Protein AF-A7Z3T5-F1 (afdb_monomer_lite)

Organism: Bacillus velezensis (strain DSM 23117 / BGSC 10A6 / LMG 26770 / FZB42) (NCBI:txid326423)

pLDDT: mean 71.99, std 19.07, range [34.47, 97.44]

Secondary structure (DSSP, 8-state):
-PPP------------HHHHHHHHHHHHHHHHHHHHHHHHHHHHHHHHHHHSSS---HHHHHHHHHHHHHHHHHHHHHHHHHHHHHHHHHHHHHHTT---TT-TT-PPPPPPPPPP-PPPPPPPPPPPPPPPPPPPPPPPPPPPPPPPPPPPPPPPPPPPPPPTTSS--SS----------TT-----------

Radius of gyration: 47.06 Å; chains: 1; bounding box: 112×98×105 Å

Foldseek 3Di:
DDDDDDDPPPDPDDADPLNVLVVLVVVLVVVVVVLVVVVVVLVVVVVVVVPPPDDDDPVNVVVSVVVVVVSVVVSVVVVVVSVVSVVVSVVSCVVDPPDPVPDPPDDPDPDDPDDDDDPDDPDDDDDDPDDDDDDDDDDDDDDDDDDDDDDDDDDDDDDDDDDPPPDDDPDDDDDPDDPDDPPPDDDDDDDDDD

InterPro domains:
  IPR058705 Alpha-helical endospore appendage domain-containing protein [PF26595] (16-90)

Sequence (194 aa):
MSLPNIPNITPDITLSRCETLNLLLSSVAMEEIGLSHILQAEAERIQMFLGASGDPSLEELSSINRSTERLLRTVMKSQLLLQTKLEDIIFLQDSEACMDQDDPSNPSNPGDPDDPWNPDDPSNPSDPGDPDDPWNPDDPSNPSDPGDPDDPWNPDDPSDPEDPCDGLFYGRIGCCECGDCEDCGWKKKGGERS

Structure (mmCIF, N/CA/C/O backbone):
data_AF-A7Z3T5-F1
#
_entry.id   AF-A7Z3T5-F1
#
loop_
_atom_site.group_PDB
_atom_site.id
_atom_site.type_symbol
_atom_site.label_atom_id
_atom_site.label_alt_id
_atom_site.label_comp_id
_atom_site.label_asym_id
_atom_site.label_entity_id
_atom_site.label_seq_id
_atom_site.pdbx_PDB_ins_code
_atom_site.Cartn_x
_atom_site.Cartn_y
_atom_site.Cartn_z
_atom_site.occupancy
_atom_site.B_iso_or_equiv
_atom_site.auth_seq_id
_atom_site.auth_comp_id
_atom_site.auth_asym_id
_atom_site.auth_atom_id
_atom_site.pdbx_PDB_model_num
ATOM 1 N N . MET A 1 1 ? 5.537 52.234 -12.900 1.00 62.84 1 MET A N 1
ATOM 2 C CA . MET A 1 1 ? 6.255 51.098 -12.289 1.00 62.84 1 MET A CA 1
ATOM 3 C C . MET A 1 1 ? 6.433 50.045 -13.372 1.00 62.84 1 MET A C 1
ATOM 5 O O . MET A 1 1 ? 5.424 49.595 -13.899 1.00 62.84 1 MET A O 1
ATOM 9 N N . SER A 1 2 ? 7.662 49.740 -13.791 1.00 77.00 2 SER A N 1
ATOM 10 C CA . SER A 1 2 ? 7.930 48.643 -14.734 1.00 77.00 2 SER A CA 1
ATOM 11 C C . SER A 1 2 ? 7.730 47.300 -14.031 1.00 77.00 2 SER A C 1
ATOM 13 O O . SER A 1 2 ? 8.109 47.167 -12.867 1.00 77.00 2 SER A O 1
ATOM 15 N N . LEU A 1 3 ? 7.113 46.331 -14.715 1.00 74.44 3 LEU A N 1
ATOM 16 C CA . LEU A 1 3 ? 6.928 44.985 -14.173 1.00 74.44 3 LEU A CA 1
ATOM 17 C C . LEU A 1 3 ? 8.289 44.337 -13.841 1.00 74.44 3 LEU A C 1
ATOM 19 O O . LEU A 1 3 ? 9.256 44.567 -14.573 1.00 74.44 3 LEU A O 1
ATOM 23 N N . PRO A 1 4 ? 8.372 43.517 -12.776 1.00 74.50 4 PRO A N 1
ATOM 24 C CA . PRO A 1 4 ? 9.555 42.711 -12.490 1.00 74.50 4 PRO A CA 1
ATOM 25 C C . PRO A 1 4 ? 9.849 41.766 -13.660 1.00 74.50 4 PRO A C 1
ATOM 27 O O . PRO A 1 4 ? 8.978 41.003 -14.075 1.00 74.50 4 PRO A O 1
ATOM 30 N N . ASN A 1 5 ? 11.072 41.819 -14.189 1.00 73.81 5 ASN A N 1
ATOM 31 C CA . ASN A 1 5 ? 11.520 40.913 -15.240 1.00 73.81 5 ASN A CA 1
ATOM 32 C C . ASN A 1 5 ? 12.075 39.650 -14.571 1.00 73.81 5 ASN A C 1
ATOM 34 O O . ASN A 1 5 ? 13.177 39.672 -14.021 1.00 73.81 5 ASN A O 1
ATOM 38 N N . ILE A 1 6 ? 11.276 38.586 -14.540 1.00 79.31 6 ILE A N 1
ATOM 39 C CA . ILE A 1 6 ? 11.684 37.303 -13.963 1.00 79.31 6 ILE A CA 1
ATOM 40 C C . ILE A 1 6 ? 12.538 36.594 -15.018 1.00 79.31 6 ILE A C 1
ATOM 42 O O . ILE A 1 6 ? 12.038 36.342 -16.117 1.00 79.31 6 ILE A O 1
ATOM 46 N N . PRO A 1 7 ? 13.821 36.305 -14.740 1.00 71.50 7 PRO A N 1
ATOM 47 C CA . PRO A 1 7 ? 14.654 35.576 -15.683 1.00 71.50 7 PRO A CA 1
ATOM 48 C C . PRO A 1 7 ? 14.043 34.198 -15.941 1.00 71.50 7 PRO A C 1
ATOM 50 O O . PRO A 1 7 ? 13.620 33.511 -15.012 1.00 71.50 7 PRO A O 1
ATOM 53 N N . ASN A 1 8 ? 13.989 33.803 -17.212 1.00 72.94 8 ASN A N 1
ATOM 54 C CA . ASN A 1 8 ? 13.528 32.478 -17.596 1.00 72.94 8 ASN A CA 1
ATOM 55 C C . ASN A 1 8 ? 14.604 31.447 -17.228 1.00 72.94 8 ASN A C 1
ATOM 57 O O . ASN A 1 8 ? 15.562 31.240 -17.968 1.00 72.94 8 ASN A O 1
ATOM 61 N N . ILE A 1 9 ? 14.455 30.844 -16.055 1.00 70.69 9 ILE A N 1
ATOM 62 C CA . ILE A 1 9 ? 15.219 29.684 -15.598 1.00 70.69 9 ILE A CA 1
ATOM 63 C C . ILE A 1 9 ? 14.432 28.440 -15.997 1.00 70.69 9 ILE A C 1
ATOM 65 O O . ILE A 1 9 ? 13.650 27.908 -15.216 1.00 70.69 9 ILE A O 1
ATOM 69 N N . THR A 1 10 ? 14.596 28.006 -17.246 1.00 72.62 10 THR A N 1
ATOM 70 C CA . THR A 1 10 ? 14.196 26.657 -17.656 1.00 72.62 10 THR A CA 1
ATOM 71 C C . THR A 1 10 ? 15.405 25.753 -17.410 1.00 72.62 10 THR A C 1
ATOM 73 O O . THR A 1 10 ? 16.385 25.880 -18.145 1.00 72.62 10 THR A O 1
ATOM 76 N N . PRO A 1 11 ? 15.424 24.927 -16.347 1.00 68.75 11 PRO A N 1
ATOM 77 C CA . PRO A 1 11 ? 16.532 24.008 -16.132 1.00 68.75 11 PRO A CA 1
ATOM 78 C C . PRO A 1 11 ? 16.542 22.977 -17.265 1.00 68.75 11 PRO A C 1
ATOM 80 O O . PRO A 1 11 ? 15.512 22.372 -17.560 1.00 68.75 11 PRO A O 1
ATOM 83 N N . ASP A 1 12 ? 17.694 22.801 -17.905 1.00 64.69 12 ASP A N 1
ATOM 84 C CA . ASP A 1 12 ? 17.904 21.748 -18.896 1.00 64.69 12 ASP A CA 1
ATOM 85 C C . ASP A 1 12 ? 18.263 20.469 -18.129 1.00 64.69 12 ASP A C 1
ATOM 87 O O . ASP A 1 12 ? 19.388 20.302 -17.655 1.00 64.69 12 ASP A O 1
ATOM 91 N N . ILE A 1 13 ? 17.259 19.630 -17.866 1.00 72.06 13 ILE A N 1
ATOM 92 C CA . ILE A 1 13 ? 17.410 18.415 -17.058 1.00 72.06 13 ILE A CA 1
ATOM 93 C C . ILE A 1 13 ? 17.656 17.254 -18.021 1.00 72.06 13 ILE A C 1
ATOM 95 O O . ILE A 1 13 ? 16.730 16.557 -18.432 1.00 72.06 13 ILE A O 1
ATOM 99 N N . THR A 1 14 ? 18.908 17.061 -18.425 1.00 77.69 14 THR A N 1
ATOM 100 C CA . THR A 1 14 ? 19.304 15.877 -19.192 1.00 77.69 14 THR A CA 1
ATOM 101 C C . THR A 1 14 ? 19.624 14.754 -18.213 1.00 77.69 14 THR A C 1
ATOM 103 O O . THR A 1 14 ? 20.663 14.794 -17.560 1.00 77.69 14 THR A O 1
ATOM 106 N N . LEU A 1 15 ? 18.722 13.784 -18.081 1.00 80.56 15 LEU A N 1
ATOM 107 C CA . LEU A 1 15 ? 18.874 12.651 -17.170 1.00 80.56 15 LEU A CA 1
ATOM 108 C C . LEU A 1 15 ? 19.300 11.405 -17.957 1.00 80.56 15 LEU A C 1
ATOM 110 O O . LEU A 1 15 ? 18.661 11.052 -18.951 1.00 80.56 15 LEU A O 1
ATOM 114 N N . SER A 1 16 ? 20.369 10.735 -17.529 1.00 84.50 16 SER A N 1
ATOM 115 C CA . SER A 1 16 ? 20.765 9.445 -18.098 1.00 84.50 16 SER A CA 1
ATOM 116 C C . SER A 1 16 ? 19.839 8.316 -17.625 1.00 84.50 16 SER A C 1
ATOM 118 O O . SER A 1 16 ? 19.132 8.429 -16.616 1.00 84.50 16 SER A O 1
ATOM 120 N N . ARG A 1 17 ? 19.845 7.185 -18.345 1.00 83.31 17 ARG A N 1
ATOM 121 C CA . ARG A 1 17 ? 19.075 5.987 -17.967 1.00 83.31 17 ARG A CA 1
ATOM 122 C C . ARG A 1 17 ? 19.443 5.515 -16.553 1.00 83.31 17 ARG A C 1
ATOM 124 O O . ARG A 1 17 ? 18.546 5.283 -15.749 1.00 83.31 17 ARG A O 1
ATOM 131 N N . CYS A 1 18 ? 20.735 5.462 -16.227 1.00 82.19 18 CYS A N 1
ATOM 132 C CA . CYS A 1 18 ? 21.233 5.041 -14.913 1.00 82.19 18 CYS A CA 1
ATOM 133 C C . CYS A 1 18 ? 20.794 5.992 -13.788 1.00 82.19 18 CYS A C 1
ATOM 135 O O . CYS A 1 18 ? 20.315 5.546 -12.748 1.00 82.19 18 CYS A O 1
ATOM 137 N N . GLU A 1 19 ? 20.891 7.309 -14.002 1.00 85.38 19 GLU A N 1
ATOM 138 C CA . GLU A 1 19 ? 20.418 8.303 -13.025 1.00 85.38 19 GLU A CA 1
ATOM 139 C C . GLU A 1 19 ? 18.908 8.186 -12.793 1.00 85.38 19 GLU A C 1
ATOM 141 O O . GLU A 1 19 ? 18.441 8.299 -11.661 1.00 85.38 19 GLU A O 1
ATOM 146 N N . THR A 1 20 ? 18.144 7.889 -13.847 1.00 87.75 20 THR A N 1
ATOM 147 C CA . THR A 1 20 ? 16.700 7.644 -13.745 1.00 87.75 20 THR A CA 1
ATOM 148 C C . THR A 1 20 ? 16.399 6.410 -12.899 1.00 87.75 20 THR A C 1
ATOM 150 O O . THR A 1 20 ? 15.549 6.480 -12.015 1.00 87.75 20 THR A O 1
ATOM 153 N N . LEU A 1 21 ? 17.111 5.300 -13.116 1.00 88.75 21 LEU A N 1
ATOM 154 C CA . LEU A 1 21 ? 16.938 4.072 -12.330 1.00 88.75 21 LEU A CA 1
ATOM 155 C C . LEU A 1 21 ? 17.270 4.300 -10.848 1.00 88.75 21 LEU A C 1
ATOM 157 O O . LEU A 1 21 ? 16.491 3.905 -9.982 1.00 88.75 21 LEU A O 1
ATOM 161 N N . ASN A 1 22 ? 18.349 5.028 -10.548 1.00 87.44 22 ASN A N 1
ATOM 162 C CA . ASN A 1 22 ? 18.707 5.395 -9.174 1.00 87.44 22 ASN A CA 1
ATOM 163 C C . ASN A 1 22 ? 17.636 6.269 -8.500 1.00 87.44 22 ASN A C 1
ATOM 165 O O . ASN A 1 22 ? 17.311 6.067 -7.325 1.00 87.44 22 ASN A O 1
ATOM 169 N N . LEU A 1 23 ? 17.053 7.224 -9.231 1.00 90.12 23 LEU A N 1
ATOM 170 C CA . LEU A 1 23 ? 15.948 8.042 -8.725 1.00 90.12 23 LEU A CA 1
ATOM 171 C C . LEU A 1 23 ? 14.676 7.216 -8.494 1.00 90.12 23 LEU A C 1
ATOM 173 O O . LEU A 1 23 ? 13.985 7.442 -7.500 1.00 90.12 23 LEU A O 1
ATOM 177 N N . LEU A 1 24 ? 14.381 6.242 -9.359 1.00 91.44 24 LEU A N 1
ATOM 178 C CA . LEU A 1 24 ? 13.248 5.330 -9.191 1.00 91.44 24 LEU A CA 1
ATOM 179 C C . LEU A 1 24 ? 13.432 4.411 -7.974 1.00 91.44 24 LEU A C 1
ATOM 181 O O . LEU A 1 24 ? 12.514 4.297 -7.164 1.00 91.44 24 LEU A O 1
ATOM 185 N N . LEU A 1 25 ? 14.624 3.838 -7.776 1.00 91.00 25 LEU A N 1
ATOM 186 C CA . LEU A 1 25 ? 14.955 3.072 -6.565 1.00 91.00 25 LEU A CA 1
ATOM 187 C C . LEU A 1 25 ? 14.791 3.926 -5.303 1.00 91.00 25 LEU A C 1
ATOM 189 O O . LEU A 1 25 ? 14.169 3.507 -4.328 1.00 91.00 25 LEU A O 1
ATOM 193 N N . SER A 1 26 ? 15.307 5.156 -5.340 1.00 93.31 26 SER A N 1
ATOM 194 C CA . SER A 1 26 ? 15.186 6.106 -4.230 1.00 93.31 26 SER A CA 1
ATOM 195 C C . SER A 1 26 ? 13.724 6.463 -3.945 1.00 93.31 26 SER A C 1
ATOM 197 O O . SER A 1 26 ? 13.328 6.596 -2.790 1.00 93.31 26 SER A O 1
ATOM 199 N N . SER A 1 27 ? 12.900 6.585 -4.988 1.00 95.31 27 SER A N 1
ATOM 200 C CA . SER A 1 27 ? 11.454 6.788 -4.875 1.00 95.31 27 SER A CA 1
ATOM 201 C C . SER A 1 27 ? 10.765 5.620 -4.172 1.00 95.31 27 SER A C 1
ATOM 203 O O . SER A 1 27 ? 9.942 5.868 -3.294 1.00 95.31 27 SER A O 1
ATOM 205 N N . VAL A 1 28 ? 11.087 4.376 -4.536 1.00 94.44 28 VAL A N 1
ATOM 206 C CA . VAL A 1 28 ? 10.546 3.177 -3.875 1.00 94.44 28 VAL A CA 1
ATOM 207 C C . VAL A 1 28 ? 10.959 3.162 -2.403 1.00 94.44 28 VAL A C 1
ATOM 209 O O . VAL A 1 28 ? 10.108 3.013 -1.531 1.00 94.44 28 VAL A O 1
ATOM 212 N N . ALA A 1 29 ? 12.234 3.431 -2.108 1.00 93.69 29 ALA A N 1
ATOM 213 C CA . ALA A 1 29 ? 12.732 3.496 -0.736 1.00 93.69 29 ALA A CA 1
ATOM 214 C C . ALA A 1 29 ? 12.021 4.572 0.107 1.00 93.69 29 ALA A C 1
ATOM 216 O O . ALA A 1 29 ? 11.702 4.339 1.271 1.00 93.69 29 ALA A O 1
ATOM 217 N N . MET A 1 30 ? 11.733 5.746 -0.464 1.00 95.75 30 MET A N 1
ATOM 218 C CA . MET A 1 30 ? 10.969 6.790 0.229 1.00 95.75 30 MET A CA 1
ATOM 219 C C . MET A 1 30 ? 9.512 6.381 0.491 1.00 95.75 30 MET A C 1
ATOM 221 O O . MET A 1 30 ? 8.975 6.713 1.550 1.00 95.75 30 MET A O 1
ATOM 225 N N . GLU A 1 31 ? 8.876 5.655 -0.434 1.00 95.12 31 GLU A N 1
ATOM 226 C CA . GLU A 1 31 ? 7.515 5.129 -0.249 1.00 95.12 31 GLU A CA 1
ATOM 227 C C . GLU A 1 31 ? 7.483 4.088 0.890 1.00 95.12 31 GLU A C 1
ATOM 2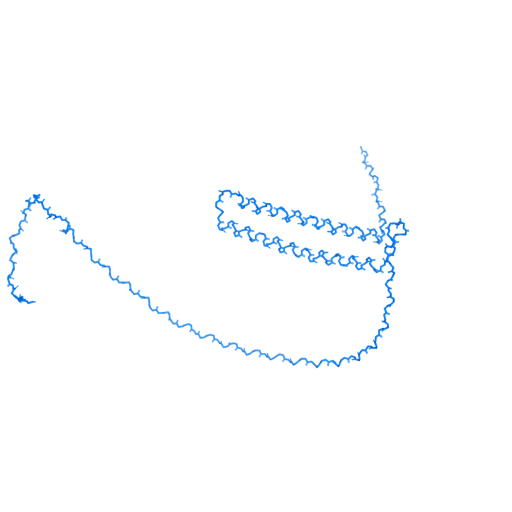29 O O . GLU A 1 31 ? 6.643 4.184 1.787 1.00 95.12 31 GLU A O 1
ATOM 234 N N . GLU A 1 32 ? 8.465 3.183 0.932 1.00 94.19 32 GLU A N 1
ATOM 235 C CA . GLU A 1 32 ? 8.662 2.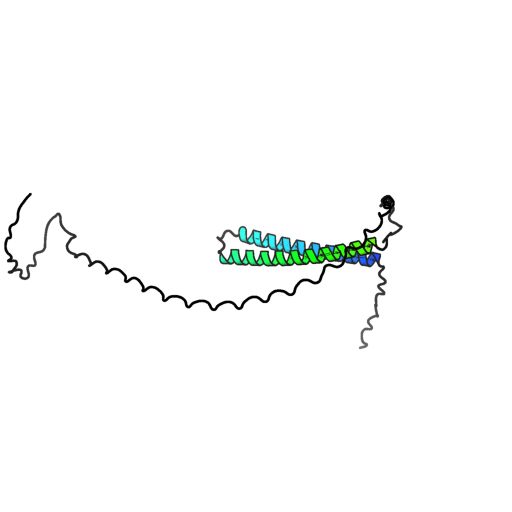189 2.002 1.00 94.19 32 GLU A CA 1
ATOM 236 C C . GLU A 1 32 ? 8.891 2.836 3.379 1.00 94.19 32 GLU A C 1
ATOM 238 O O . GLU A 1 32 ? 8.256 2.469 4.373 1.00 94.19 32 GLU A O 1
ATOM 243 N N . ILE A 1 33 ? 9.742 3.868 3.450 1.00 95.88 33 ILE A N 1
ATOM 244 C CA . ILE A 1 33 ? 9.945 4.643 4.685 1.00 95.88 33 ILE A CA 1
ATOM 245 C C . ILE A 1 33 ? 8.619 5.267 5.142 1.00 95.88 33 ILE A C 1
ATOM 247 O O . ILE A 1 33 ? 8.274 5.194 6.325 1.00 95.88 33 ILE A O 1
ATOM 251 N N . GLY A 1 34 ? 7.841 5.835 4.219 1.00 95.88 34 GLY A N 1
ATOM 252 C CA . GLY A 1 34 ? 6.525 6.396 4.523 1.00 95.88 34 GLY A CA 1
ATOM 253 C C . GLY A 1 34 ? 5.560 5.367 5.120 1.00 95.88 34 GLY A C 1
ATOM 254 O O . GLY A 1 34 ? 4.924 5.637 6.142 1.00 95.88 34 GLY A O 1
ATOM 255 N N . LEU A 1 35 ? 5.489 4.169 4.533 1.00 96.19 35 LEU A N 1
ATOM 256 C CA . LEU A 1 35 ? 4.660 3.072 5.041 1.00 96.19 35 LEU A CA 1
ATOM 257 C C . LEU A 1 35 ? 5.099 2.621 6.440 1.00 96.19 35 LEU A C 1
ATOM 259 O O . LEU A 1 35 ? 4.246 2.378 7.298 1.00 96.19 35 LEU A O 1
ATOM 263 N N . SER A 1 36 ? 6.406 2.581 6.708 1.00 95.81 36 SER A N 1
ATOM 264 C CA . SER A 1 36 ? 6.934 2.219 8.028 1.00 95.81 36 SER A CA 1
ATOM 265 C C . SER A 1 36 ? 6.470 3.180 9.130 1.00 95.81 36 SER A C 1
ATOM 267 O O . SER A 1 36 ? 6.034 2.744 10.197 1.00 95.81 36 SER A O 1
ATOM 269 N N . HIS A 1 37 ? 6.461 4.487 8.850 1.00 97.44 37 HIS A N 1
ATOM 270 C CA . HIS A 1 37 ? 5.980 5.493 9.794 1.00 97.44 37 HIS A CA 1
ATOM 271 C C . HIS A 1 37 ? 4.475 5.377 10.046 1.00 97.44 37 HIS A C 1
ATOM 273 O O . HIS A 1 37 ? 4.033 5.545 11.181 1.00 97.44 37 HIS A O 1
ATOM 279 N N . ILE A 1 38 ? 3.686 5.045 9.019 1.00 95.69 38 ILE A N 1
ATOM 280 C CA . ILE A 1 38 ? 2.246 4.792 9.169 1.00 95.69 38 ILE A CA 1
ATOM 281 C C . ILE A 1 38 ? 2.004 3.578 10.075 1.00 95.69 38 ILE A C 1
ATOM 283 O O . ILE A 1 38 ? 1.174 3.644 10.982 1.00 95.69 38 ILE A O 1
ATOM 287 N N . LEU A 1 39 ? 2.743 2.486 9.863 1.00 95.56 39 LEU A N 1
ATOM 288 C CA . LEU A 1 39 ? 2.652 1.288 10.700 1.00 95.56 39 LEU A CA 1
ATOM 289 C C . LEU A 1 39 ? 3.052 1.574 12.150 1.00 95.56 39 LEU A C 1
ATOM 291 O O . LEU A 1 39 ? 2.379 1.112 13.071 1.00 95.56 39 LEU A O 1
ATOM 295 N N . GLN A 1 40 ? 4.107 2.361 12.362 1.00 96.12 40 GLN A N 1
ATOM 296 C CA . GLN A 1 40 ? 4.526 2.754 13.703 1.00 96.12 40 GLN A CA 1
ATOM 297 C C . GLN A 1 40 ? 3.474 3.626 14.400 1.00 96.12 40 GLN A C 1
ATOM 299 O O . GLN A 1 40 ? 3.137 3.360 15.553 1.00 96.12 40 GLN A O 1
ATOM 304 N N . ALA A 1 41 ? 2.910 4.616 13.708 1.00 95.38 41 ALA A N 1
ATOM 305 C CA . ALA A 1 41 ? 1.853 5.459 14.262 1.00 95.38 41 ALA A CA 1
ATOM 306 C C . ALA A 1 41 ? 0.610 4.639 14.659 1.00 95.38 41 ALA A C 1
ATOM 308 O O . ALA A 1 41 ? 0.014 4.875 15.711 1.00 95.38 41 ALA A O 1
ATOM 309 N N . GLU A 1 42 ? 0.233 3.637 13.858 1.00 94.50 42 GLU A N 1
ATOM 310 C CA . GLU A 1 42 ? -0.865 2.728 14.204 1.00 94.50 42 GLU A CA 1
ATOM 311 C C . GLU A 1 42 ? -0.508 1.830 15.403 1.00 94.50 42 GLU A C 1
ATOM 313 O O . GLU A 1 42 ? -1.348 1.600 16.274 1.00 94.50 42 GLU A O 1
ATOM 318 N N . ALA A 1 43 ? 0.742 1.368 15.511 1.00 94.56 43 ALA A N 1
ATOM 319 C CA . ALA A 1 43 ? 1.202 0.605 16.671 1.00 94.56 43 ALA A CA 1
ATOM 320 C C . ALA A 1 43 ? 1.136 1.435 17.965 1.00 94.56 43 ALA A C 1
ATOM 322 O O . ALA A 1 43 ? 0.631 0.955 18.981 1.00 94.56 43 ALA A O 1
ATOM 323 N N . GLU A 1 44 ? 1.584 2.691 17.925 1.00 94.44 44 GLU A N 1
ATOM 324 C CA . GLU A 1 44 ? 1.489 3.628 19.050 1.00 94.44 44 GLU A CA 1
ATOM 325 C C . GLU A 1 44 ? 0.028 3.897 19.435 1.00 94.44 44 GLU A C 1
ATOM 327 O O . GLU A 1 44 ? -0.309 3.921 20.620 1.00 94.44 44 GLU A O 1
ATOM 332 N N . ARG A 1 45 ? -0.871 4.012 18.449 1.00 92.12 45 ARG A N 1
ATOM 333 C CA . ARG A 1 45 ? -2.313 4.148 18.687 1.00 92.12 45 ARG A CA 1
ATOM 334 C C . ARG A 1 45 ? -2.891 2.944 19.435 1.00 92.12 45 ARG A C 1
ATOM 336 O O . ARG A 1 45 ? -3.657 3.130 20.381 1.00 92.12 45 ARG A O 1
ATOM 343 N N . ILE A 1 46 ? -2.537 1.723 19.032 1.00 91.38 46 ILE A N 1
ATOM 344 C CA . ILE A 1 46 ? -2.992 0.494 19.702 1.00 91.38 46 ILE A CA 1
ATOM 345 C C . ILE A 1 46 ? -2.449 0.442 21.133 1.00 91.38 46 ILE A C 1
ATOM 347 O O . ILE A 1 46 ? -3.195 0.153 22.066 1.00 91.38 46 ILE A O 1
ATOM 351 N N . GLN A 1 47 ? -1.169 0.762 21.326 1.00 91.44 47 GLN A N 1
ATOM 352 C CA . GLN A 1 47 ? -0.553 0.791 22.653 1.00 91.44 47 GLN A CA 1
ATOM 353 C C . GLN A 1 47 ? -1.209 1.825 23.567 1.00 91.44 47 GLN A C 1
ATOM 355 O O . GLN A 1 47 ? -1.473 1.525 24.728 1.00 91.44 47 GLN A O 1
ATOM 360 N N . MET A 1 48 ? -1.519 3.016 23.051 1.00 88.62 48 MET A N 1
ATOM 361 C CA . MET A 1 48 ? -2.233 4.047 23.802 1.00 88.62 48 MET A CA 1
ATOM 362 C C . MET A 1 48 ? -3.628 3.573 24.218 1.00 88.62 48 MET A C 1
ATOM 364 O O . MET A 1 48 ? -4.044 3.822 25.347 1.00 88.62 48 MET A O 1
ATOM 368 N N . PHE A 1 49 ? -4.330 2.857 23.338 1.00 87.44 49 PHE A N 1
ATOM 369 C CA . PHE A 1 49 ? -5.642 2.296 23.649 1.00 87.44 49 PHE A CA 1
ATOM 370 C C . PHE A 1 49 ? -5.579 1.199 24.721 1.00 87.44 49 PHE A C 1
ATOM 372 O O . PHE A 1 49 ? -6.403 1.186 25.627 1.00 87.44 49 PHE A O 1
ATOM 379 N N . LEU A 1 50 ? -4.582 0.311 24.659 1.00 85.56 50 LEU A N 1
ATOM 380 C CA . LEU A 1 50 ? -4.380 -0.748 25.657 1.00 85.56 50 LEU A CA 1
ATOM 381 C C . LEU A 1 50 ? -3.818 -0.224 26.989 1.00 85.56 50 LEU A C 1
ATOM 383 O O . LEU A 1 50 ? -4.034 -0.833 28.032 1.00 85.56 50 LEU A O 1
ATOM 387 N N . GLY A 1 51 ? -3.058 0.872 26.950 1.00 81.88 51 GLY A N 1
ATOM 388 C CA . GLY A 1 51 ? -2.432 1.497 28.115 1.00 81.88 51 GLY A CA 1
ATOM 389 C C . GLY A 1 51 ? -3.332 2.488 28.853 1.00 81.88 51 GLY A C 1
ATOM 390 O O . GLY A 1 51 ? -2.996 2.897 29.966 1.00 81.88 51 GLY A O 1
ATOM 391 N N . ALA A 1 52 ? -4.464 2.884 28.264 1.00 78.94 52 ALA A N 1
ATOM 392 C CA . ALA A 1 52 ? -5.475 3.670 28.952 1.00 78.94 52 ALA A CA 1
ATOM 393 C C . ALA A 1 52 ? -6.072 2.828 30.091 1.00 78.94 52 ALA A C 1
ATOM 395 O O . ALA A 1 52 ? -6.614 1.752 29.876 1.00 78.94 52 ALA A O 1
ATOM 396 N N . SER A 1 53 ? -5.970 3.317 31.324 1.00 60.53 53 SER A N 1
ATOM 397 C CA . SER A 1 53 ? -6.385 2.627 32.553 1.00 60.53 53 SER A CA 1
ATOM 398 C C . SER A 1 53 ? -7.910 2.552 32.766 1.00 60.53 53 SER A C 1
ATOM 400 O O . SER A 1 53 ? -8.366 2.405 33.900 1.00 60.53 53 SER A O 1
ATOM 402 N N . GLY A 1 54 ? -8.700 2.669 31.698 1.00 73.06 54 GLY A N 1
ATOM 403 C CA . GLY A 1 54 ? -10.148 2.473 31.705 1.00 73.06 54 GLY A CA 1
ATOM 404 C C . GLY A 1 54 ? -10.507 1.231 30.899 1.00 73.06 54 GLY A C 1
ATOM 405 O O . GLY A 1 54 ? -9.892 0.995 29.866 1.00 73.06 54 GLY A O 1
ATOM 406 N N . ASP A 1 55 ? -11.484 0.450 31.363 1.00 77.25 55 ASP A N 1
ATOM 407 C CA . ASP A 1 55 ? -11.985 -0.707 30.616 1.00 77.25 55 ASP A CA 1
ATOM 408 C C . ASP A 1 55 ? -12.552 -0.236 29.264 1.00 77.25 55 ASP A C 1
ATOM 410 O O . ASP A 1 55 ? -13.571 0.467 29.249 1.00 77.25 55 ASP A O 1
ATOM 414 N N . PRO A 1 56 ? -11.912 -0.573 28.128 1.00 80.88 56 PRO A N 1
ATOM 415 C CA . PRO A 1 56 ? -12.397 -0.149 26.826 1.00 80.88 56 PRO A CA 1
ATOM 416 C C . PRO A 1 56 ? -13.727 -0.832 26.517 1.00 80.88 56 PRO A C 1
ATOM 418 O O . PRO A 1 56 ? -13.898 -2.036 26.736 1.00 80.88 56 PRO A O 1
ATOM 421 N N . SER A 1 57 ? -14.676 -0.082 25.961 1.00 87.94 57 SER A N 1
ATOM 422 C CA . SER A 1 57 ? -15.937 -0.673 25.526 1.00 87.94 57 SER A CA 1
ATOM 423 C C . SER A 1 57 ? -15.709 -1.631 24.348 1.00 87.94 57 SER A C 1
ATOM 425 O O . SER A 1 57 ? -14.808 -1.455 23.520 1.00 87.94 57 SER A O 1
ATOM 427 N N . LEU A 1 58 ? -16.558 -2.657 24.235 1.00 88.62 58 LEU A N 1
ATOM 428 C CA . LEU A 1 58 ? -16.504 -3.621 23.128 1.00 88.62 58 LEU A CA 1
ATOM 429 C C . LEU A 1 58 ? -16.618 -2.936 21.751 1.00 88.62 58 LEU A C 1
ATOM 431 O O . LEU A 1 58 ? -16.031 -3.393 20.769 1.00 88.62 58 LEU A O 1
ATOM 435 N N . GLU A 1 59 ? -17.365 -1.834 21.679 1.00 90.75 59 GLU A N 1
ATOM 436 C CA . GLU A 1 59 ? -17.551 -1.057 20.455 1.00 90.75 59 GLU A CA 1
ATOM 437 C C . GLU A 1 59 ? -16.266 -0.328 20.041 1.00 90.75 59 GLU A C 1
ATOM 439 O O . GLU A 1 59 ? -15.874 -0.389 18.873 1.00 90.75 59 GLU A O 1
ATOM 444 N N . GLU A 1 60 ? -15.543 0.262 20.996 1.00 88.44 60 GLU A N 1
ATOM 445 C CA . GLU A 1 60 ? -14.244 0.893 20.744 1.00 88.44 60 GLU A CA 1
ATOM 446 C C . GLU A 1 60 ? -13.202 -0.136 20.285 1.00 88.44 60 GLU A C 1
ATOM 448 O O . GLU A 1 60 ? -12.538 0.081 19.267 1.00 88.44 60 GLU A O 1
ATOM 453 N N . LEU A 1 61 ? -13.133 -1.295 20.950 1.00 89.56 61 LEU A N 1
ATOM 454 C CA . LEU A 1 61 ? -12.282 -2.428 20.558 1.00 89.56 61 LEU A CA 1
ATOM 455 C C . LEU A 1 61 ? -12.572 -2.893 19.125 1.00 89.56 61 LEU A C 1
ATOM 457 O O . LEU A 1 61 ? -11.655 -3.069 18.318 1.00 89.56 61 LEU A O 1
ATOM 461 N N . SER A 1 62 ? -13.852 -3.063 18.782 1.00 92.19 62 SER A N 1
ATOM 462 C CA . SER A 1 62 ? -14.258 -3.466 17.432 1.00 92.19 62 SER A CA 1
ATOM 463 C C . SER A 1 62 ? -13.917 -2.396 16.394 1.00 92.19 62 SER A C 1
ATOM 465 O O . SER A 1 62 ? -13.462 -2.717 15.293 1.00 92.19 62 SER A O 1
ATOM 467 N N . SER A 1 63 ? -14.092 -1.117 16.739 1.00 92.12 63 SER A N 1
ATOM 468 C CA . SER A 1 63 ? -13.794 0.004 15.848 1.00 92.12 63 SER A CA 1
ATOM 469 C C . SER A 1 63 ? -12.303 0.090 15.506 1.00 92.12 63 SER A C 1
ATOM 471 O O . SER A 1 63 ? -11.956 0.253 14.332 1.00 92.12 63 SER A O 1
ATOM 473 N N . ILE A 1 64 ? -11.428 -0.102 16.501 1.00 91.81 64 ILE A N 1
ATOM 474 C CA . ILE A 1 64 ? -9.974 -0.110 16.323 1.00 91.81 64 ILE A CA 1
ATOM 475 C C . ILE A 1 64 ? -9.560 -1.322 15.510 1.00 91.81 64 ILE A C 1
ATOM 477 O O . ILE A 1 64 ? -8.882 -1.152 14.505 1.00 91.81 64 ILE A O 1
ATOM 481 N N . ASN A 1 65 ? -10.051 -2.516 15.848 1.00 93.00 65 ASN A N 1
ATOM 482 C CA . ASN A 1 65 ? -9.715 -3.721 15.096 1.00 93.00 65 ASN A CA 1
ATOM 483 C C . ASN A 1 65 ? -10.086 -3.587 13.607 1.00 93.00 65 ASN A C 1
ATOM 485 O O . ASN A 1 65 ? -9.263 -3.840 12.730 1.00 93.00 65 ASN A O 1
ATOM 489 N N . ARG A 1 66 ? -11.289 -3.077 13.300 1.00 95.25 66 ARG A N 1
ATOM 490 C CA . ARG A 1 66 ? -11.708 -2.798 11.913 1.00 95.25 66 ARG A CA 1
ATOM 491 C C . ARG A 1 66 ? -10.850 -1.720 11.246 1.00 95.25 66 ARG A C 1
ATOM 493 O O . ARG A 1 66 ? -10.652 -1.762 10.034 1.00 95.25 66 ARG A O 1
ATOM 500 N N . SER A 1 67 ? -10.399 -0.710 11.989 1.00 94.62 67 SER A N 1
ATOM 501 C CA . SER A 1 67 ? -9.499 0.333 11.478 1.00 94.62 67 SER A CA 1
ATOM 502 C C . SER A 1 67 ? -8.136 -0.253 11.112 1.00 94.62 67 SER A C 1
ATOM 504 O O . SER A 1 67 ? -7.692 -0.096 9.975 1.00 94.62 67 SER A O 1
ATOM 506 N N . THR A 1 68 ? -7.523 -0.995 12.031 1.00 95.25 68 THR A N 1
ATOM 507 C CA . THR A 1 68 ? -6.220 -1.634 11.843 1.00 95.25 68 THR A CA 1
ATOM 508 C C . THR A 1 68 ? -6.266 -2.663 10.716 1.00 95.25 68 THR A C 1
ATOM 510 O O . THR A 1 68 ? -5.388 -2.682 9.860 1.00 95.25 68 THR A O 1
ATOM 513 N N . GLU A 1 69 ? -7.334 -3.455 10.620 1.00 96.69 69 GLU A N 1
ATOM 514 C CA . GLU A 1 69 ? -7.532 -4.403 9.519 1.00 96.69 69 GLU A CA 1
ATOM 515 C C . GLU A 1 69 ? -7.591 -3.698 8.151 1.00 96.69 69 GLU A C 1
ATOM 517 O O . GLU A 1 69 ? -7.020 -4.180 7.169 1.00 96.69 69 GLU A O 1
ATOM 522 N N . ARG A 1 70 ? -8.244 -2.530 8.062 1.00 96.31 70 ARG A N 1
ATOM 523 C CA . ARG A 1 70 ? -8.255 -1.722 6.828 1.00 96.31 70 ARG A CA 1
ATOM 524 C C . ARG A 1 70 ? -6.876 -1.155 6.504 1.00 96.31 70 ARG A C 1
ATOM 526 O O . ARG A 1 70 ? -6.494 -1.164 5.332 1.00 96.31 70 ARG A O 1
ATOM 533 N N . LEU A 1 71 ? -6.138 -0.689 7.511 1.00 96.38 71 LEU A N 1
ATOM 534 C CA . LEU A 1 71 ? -4.778 -0.188 7.332 1.00 96.38 71 LEU A CA 1
ATOM 535 C C . LEU A 1 71 ? -3.866 -1.298 6.811 1.00 96.38 71 LEU A C 1
ATOM 537 O O . LEU A 1 71 ? -3.269 -1.135 5.752 1.00 96.38 71 LEU A O 1
ATOM 541 N N . LEU A 1 72 ? -3.839 -2.456 7.474 1.00 96.19 72 LEU A N 1
ATOM 542 C CA . LEU A 1 72 ? -3.012 -3.597 7.075 1.00 96.19 72 LEU A CA 1
ATOM 543 C C . LEU A 1 72 ? -3.352 -4.090 5.666 1.00 96.19 72 LEU A C 1
ATOM 545 O O . LEU A 1 72 ? -2.452 -4.353 4.874 1.00 96.19 72 LEU A O 1
ATOM 549 N N . ARG A 1 73 ? -4.640 -4.153 5.302 1.00 96.75 73 ARG A N 1
ATOM 550 C CA . ARG A 1 73 ? -5.052 -4.469 3.922 1.00 96.75 73 ARG A CA 1
ATOM 551 C C . ARG A 1 73 ? -4.538 -3.460 2.903 1.00 96.75 73 ARG A C 1
ATOM 553 O O . ARG A 1 73 ? -4.209 -3.848 1.787 1.00 96.75 73 ARG A O 1
ATOM 560 N N . THR A 1 74 ? -4.518 -2.180 3.256 1.00 96.25 74 THR A N 1
ATOM 561 C CA . THR A 1 74 ? -4.033 -1.121 2.363 1.00 96.25 74 THR A CA 1
ATOM 562 C C . THR A 1 74 ? -2.519 -1.211 2.211 1.00 96.25 74 THR A C 1
ATOM 564 O O . THR A 1 74 ? -2.034 -1.233 1.086 1.00 96.25 74 THR A O 1
ATOM 567 N N . VAL A 1 75 ? -1.793 -1.382 3.319 1.00 96.12 75 VAL A N 1
ATOM 568 C CA . VAL A 1 75 ? -0.335 -1.563 3.324 1.00 96.12 75 VAL A CA 1
ATOM 569 C C . VAL A 1 75 ? 0.069 -2.797 2.521 1.00 96.12 75 VAL A C 1
ATOM 571 O O . VAL A 1 75 ? 0.936 -2.689 1.669 1.00 96.12 75 VAL A O 1
ATOM 574 N N . MET A 1 76 ? -0.597 -3.943 2.696 1.00 95.75 76 MET A N 1
ATOM 575 C CA . MET A 1 76 ? -0.295 -5.151 1.913 1.00 95.75 76 MET A CA 1
ATOM 576 C C . MET A 1 76 ? -0.490 -4.946 0.405 1.00 95.75 76 MET A C 1
ATOM 578 O O . MET A 1 76 ? 0.301 -5.440 -0.393 1.00 95.75 76 MET A O 1
ATOM 582 N N . LYS A 1 77 ? -1.523 -4.197 -0.003 1.00 96.69 77 LYS A N 1
ATOM 583 C CA . LYS A 1 77 ? -1.739 -3.861 -1.420 1.00 96.69 77 LYS A CA 1
ATOM 584 C C . LYS A 1 77 ? -0.662 -2.920 -1.953 1.00 96.69 77 LYS A C 1
ATOM 586 O O . LYS A 1 77 ? -0.194 -3.123 -3.069 1.00 96.69 77 LYS A O 1
ATOM 591 N N . SER A 1 78 ? -0.269 -1.918 -1.167 1.00 95.19 78 SER A N 1
ATOM 592 C CA . SER A 1 78 ? 0.856 -1.047 -1.514 1.00 95.19 78 SER A CA 1
ATOM 593 C C . SER A 1 78 ? 2.160 -1.833 -1.611 1.00 95.19 78 SER A C 1
ATOM 595 O O . SER A 1 78 ? 2.887 -1.631 -2.573 1.00 95.19 78 SER A O 1
ATOM 597 N N . GLN A 1 79 ? 2.412 -2.779 -0.700 1.00 95.19 79 GLN A N 1
ATOM 598 C CA . GLN A 1 79 ? 3.611 -3.616 -0.720 1.00 95.19 79 GLN A CA 1
ATOM 599 C C . GLN A 1 79 ? 3.690 -4.470 -1.983 1.00 95.19 79 GLN A C 1
ATOM 601 O O . GLN A 1 79 ? 4.746 -4.558 -2.596 1.00 95.19 79 GLN A O 1
ATOM 606 N N . LEU A 1 80 ? 2.564 -5.054 -2.406 1.00 95.69 80 LEU A N 1
ATOM 607 C CA . LEU A 1 80 ? 2.497 -5.811 -3.654 1.00 95.69 80 LEU A CA 1
ATOM 608 C C . LEU A 1 80 ? 2.848 -4.928 -4.861 1.00 95.69 80 LEU A C 1
ATOM 610 O O . LEU A 1 80 ? 3.643 -5.324 -5.704 1.00 95.69 80 LEU A O 1
ATOM 614 N N . LEU A 1 81 ? 2.285 -3.717 -4.922 1.00 95.88 81 LEU A N 1
ATOM 615 C CA . LEU A 1 81 ? 2.568 -2.766 -5.998 1.00 95.88 81 LEU A CA 1
ATOM 616 C C . LEU A 1 81 ? 4.037 -2.313 -5.988 1.00 95.88 81 LEU A C 1
ATOM 618 O O . LEU A 1 81 ? 4.665 -2.229 -7.040 1.00 95.88 81 LEU A O 1
ATOM 622 N N . LEU A 1 82 ? 4.573 -1.997 -4.808 1.00 94.38 82 LEU A N 1
ATOM 623 C CA . LEU A 1 82 ? 5.961 -1.576 -4.622 1.00 94.38 82 LEU A CA 1
ATOM 624 C C . LEU A 1 82 ? 6.941 -2.677 -5.004 1.00 94.38 82 LEU A C 1
ATOM 626 O O . LEU A 1 82 ? 7.939 -2.393 -5.660 1.00 94.38 82 LEU A O 1
ATOM 630 N N . GLN A 1 83 ? 6.620 -3.924 -4.666 1.00 94.75 83 GLN A N 1
ATOM 631 C CA . GLN A 1 83 ? 7.409 -5.076 -5.068 1.00 94.75 83 GLN A CA 1
ATOM 632 C C . GLN A 1 83 ? 7.448 -5.215 -6.594 1.00 94.75 83 GLN A C 1
ATOM 634 O O . GLN A 1 83 ? 8.534 -5.334 -7.149 1.00 94.75 83 GLN A O 1
ATOM 639 N N . THR A 1 84 ? 6.306 -5.100 -7.284 1.00 94.50 84 THR A N 1
ATOM 640 C CA . THR A 1 84 ? 6.282 -5.118 -8.757 1.00 94.50 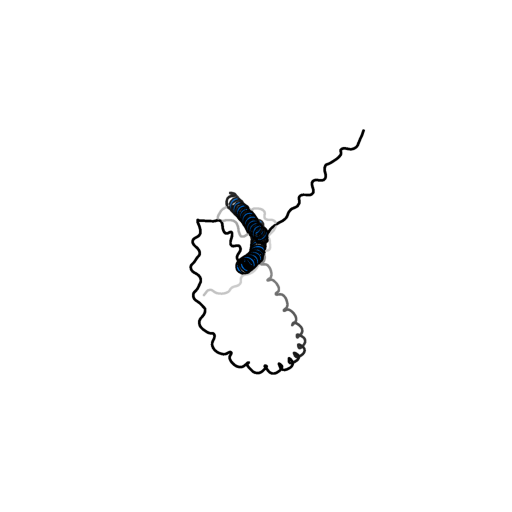84 THR A CA 1
ATOM 641 C C . THR A 1 84 ? 7.107 -3.976 -9.352 1.00 94.50 84 THR A C 1
ATOM 643 O O . THR A 1 84 ? 7.911 -4.208 -10.248 1.00 94.50 84 THR A O 1
ATOM 646 N N . LYS A 1 85 ? 6.984 -2.750 -8.819 1.00 93.88 85 LYS A N 1
ATOM 647 C CA . LYS A 1 85 ? 7.820 -1.620 -9.264 1.00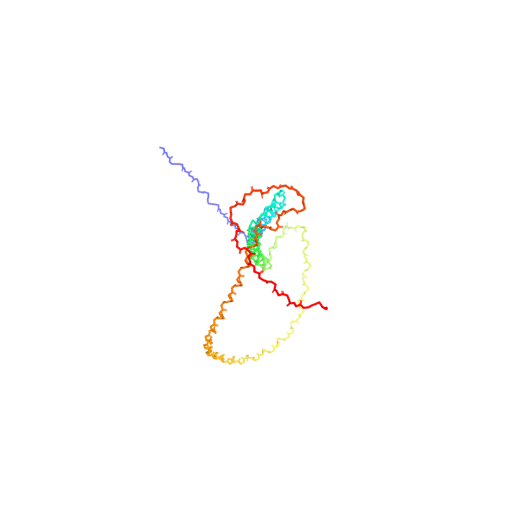 93.88 85 LYS A CA 1
ATOM 648 C C . LYS A 1 85 ? 9.311 -1.919 -9.090 1.00 93.88 85 LYS A C 1
ATOM 650 O O . LYS A 1 85 ? 10.099 -1.580 -9.963 1.00 93.88 85 LYS A O 1
ATOM 655 N N . LEU A 1 86 ? 9.706 -2.504 -7.960 1.00 93.75 86 LEU A N 1
ATOM 656 C CA . LEU A 1 86 ? 11.102 -2.832 -7.683 1.00 93.75 86 LEU A CA 1
ATOM 657 C C . LEU A 1 86 ? 11.624 -3.908 -8.643 1.00 93.75 86 LEU A C 1
ATOM 659 O O . LEU A 1 86 ? 12.709 -3.741 -9.190 1.00 93.75 86 LEU A O 1
ATOM 663 N N . GLU A 1 87 ? 10.847 -4.967 -8.873 1.00 93.00 87 GLU A N 1
ATOM 664 C CA . GLU A 1 87 ? 11.169 -6.036 -9.826 1.00 93.00 87 GLU A CA 1
ATOM 665 C C . GLU A 1 87 ? 11.352 -5.482 -11.247 1.00 93.00 87 GLU A C 1
ATOM 667 O O . GLU A 1 87 ? 12.353 -5.790 -11.894 1.00 93.00 87 GLU A O 1
ATOM 672 N N . ASP A 1 88 ? 10.463 -4.589 -11.694 1.00 91.44 88 ASP A N 1
ATOM 673 C CA . ASP A 1 88 ? 10.581 -3.917 -12.992 1.00 91.44 88 ASP A CA 1
ATOM 674 C C . ASP A 1 88 ? 11.865 -3.078 -13.086 1.00 91.44 88 ASP A C 1
ATOM 676 O O . ASP A 1 88 ? 12.561 -3.105 -14.103 1.00 91.44 88 ASP A O 1
ATOM 680 N N . ILE A 1 89 ? 12.214 -2.330 -12.031 1.00 88.31 89 ILE A N 1
ATOM 681 C CA . ILE A 1 89 ? 13.426 -1.500 -12.036 1.00 88.31 89 ILE A CA 1
ATOM 682 C C . ILE A 1 89 ? 14.689 -2.373 -12.058 1.00 88.31 89 ILE A C 1
ATOM 684 O O . ILE A 1 89 ? 15.616 -2.063 -12.806 1.00 88.31 89 ILE A O 1
ATOM 688 N N . ILE A 1 90 ? 14.718 -3.467 -11.289 1.00 86.50 90 ILE A N 1
ATOM 689 C CA . ILE A 1 90 ? 15.835 -4.425 -11.279 1.00 86.50 90 ILE A CA 1
ATOM 690 C C . ILE A 1 90 ? 15.993 -5.064 -12.662 1.00 86.50 90 ILE A C 1
ATOM 692 O O . ILE A 1 90 ? 17.087 -5.063 -13.222 1.00 86.50 90 ILE A O 1
ATOM 696 N N . PHE A 1 91 ? 14.895 -5.510 -13.276 1.00 87.44 91 PHE A N 1
ATOM 697 C CA . PHE A 1 91 ? 14.920 -6.056 -14.632 1.00 87.44 91 PHE A CA 1
ATOM 698 C C . PHE A 1 91 ? 15.496 -5.053 -15.651 1.00 87.44 91 PHE A C 1
ATOM 700 O O . PHE A 1 91 ? 16.308 -5.403 -16.512 1.00 87.44 91 PHE A O 1
ATOM 707 N N . LEU A 1 92 ? 15.123 -3.774 -15.537 1.00 84.06 92 LEU A N 1
ATOM 708 C CA . LEU A 1 92 ? 15.647 -2.712 -16.399 1.00 84.06 92 LEU A CA 1
ATOM 709 C C . LEU A 1 92 ? 17.129 -2.404 -16.153 1.00 84.06 92 LEU A C 1
ATOM 711 O O . LEU A 1 92 ? 17.802 -1.988 -17.103 1.00 84.06 92 LEU A O 1
ATOM 715 N N . GLN A 1 93 ? 17.624 -2.595 -14.929 1.00 81.62 93 GLN A N 1
ATOM 716 C CA . GLN A 1 93 ? 19.033 -2.444 -14.567 1.00 81.62 93 GLN A CA 1
ATOM 717 C C . GLN A 1 93 ? 19.901 -3.561 -15.164 1.00 81.62 93 GLN A C 1
ATOM 719 O O . GLN A 1 93 ? 20.985 -3.276 -15.670 1.00 81.62 93 GLN A O 1
ATOM 724 N N . ASP A 1 94 ? 19.412 -4.802 -15.167 1.00 76.06 94 ASP A N 1
ATOM 725 C CA . ASP A 1 94 ? 20.151 -5.959 -15.692 1.00 76.06 94 ASP A CA 1
ATOM 726 C C . ASP A 1 94 ? 20.198 -5.979 -17.231 1.00 76.06 94 ASP A C 1
ATOM 728 O O . ASP A 1 94 ? 21.171 -6.441 -17.829 1.00 76.06 94 ASP A O 1
ATOM 732 N N . SER A 1 95 ? 19.166 -5.437 -17.891 1.00 71.69 95 SER A N 1
ATOM 733 C CA . SER A 1 95 ? 19.050 -5.437 -19.361 1.00 71.69 95 SER A CA 1
ATOM 734 C C . SER A 1 95 ? 20.086 -4.573 -20.097 1.00 71.69 95 SER A C 1
ATOM 736 O O . SER A 1 95 ? 20.398 -4.844 -21.255 1.00 71.69 95 SER A O 1
ATOM 738 N N . GLU A 1 96 ? 20.640 -3.548 -19.452 1.00 60.69 96 GLU A N 1
ATOM 739 C CA . GLU A 1 96 ? 21.738 -2.740 -19.980 1.00 60.69 96 GLU A CA 1
ATOM 740 C C . GLU A 1 96 ? 22.625 -2.359 -18.809 1.00 60.69 96 GLU A C 1
ATOM 742 O O . GLU A 1 96 ? 22.234 -1.557 -17.960 1.00 60.69 96 GLU A O 1
ATOM 747 N N . ALA A 1 97 ? 23.812 -2.960 -18.772 1.00 58.12 97 ALA A N 1
ATOM 748 C CA . ALA A 1 97 ? 24.773 -2.780 -17.708 1.00 58.12 97 ALA A CA 1
ATOM 749 C C . ALA A 1 97 ? 24.988 -1.283 -17.441 1.00 58.12 97 ALA A C 1
ATOM 751 O O . ALA A 1 97 ? 25.667 -0.579 -18.192 1.00 58.12 97 ALA A O 1
ATOM 752 N N . CYS A 1 98 ? 24.413 -0.810 -16.339 1.00 58.34 98 CYS A N 1
ATOM 753 C CA . CYS A 1 98 ? 24.704 0.477 -15.731 1.00 58.34 98 CYS A CA 1
ATOM 754 C C . CYS A 1 98 ? 26.108 0.388 -15.103 1.00 58.34 98 CYS A C 1
ATOM 756 O O . CYS A 1 98 ? 26.269 0.490 -13.894 1.00 58.34 98 CYS A O 1
ATOM 758 N N . MET A 1 99 ? 27.119 0.067 -15.912 1.00 52.41 99 MET A N 1
ATOM 759 C CA . MET A 1 99 ? 28.513 -0.042 -15.498 1.00 52.41 99 MET A CA 1
ATOM 760 C C . MET A 1 99 ? 29.091 1.364 -15.521 1.00 52.41 99 MET A C 1
ATOM 762 O O . MET A 1 99 ? 29.582 1.831 -16.549 1.00 52.41 99 MET A O 1
ATOM 766 N N . ASP A 1 100 ? 28.995 2.047 -14.387 1.00 50.50 100 ASP A N 1
ATOM 767 C CA . ASP A 1 100 ? 29.829 3.211 -14.134 1.00 50.50 100 ASP A CA 1
ATOM 768 C C . ASP A 1 100 ? 31.282 2.712 -14.048 1.00 50.50 100 ASP A C 1
ATOM 770 O O . ASP A 1 100 ? 31.611 1.872 -13.209 1.00 50.50 100 ASP A O 1
ATOM 774 N N . GLN A 1 101 ? 32.145 3.132 -14.976 1.00 47.62 101 GLN A N 1
ATOM 775 C CA . GLN A 1 101 ? 33.520 2.618 -15.092 1.00 47.62 101 GLN A CA 1
ATOM 776 C C . GLN A 1 101 ? 34.480 3.150 -14.006 1.00 47.62 101 GLN A C 1
ATOM 778 O O . GLN A 1 101 ? 35.663 2.818 -14.045 1.00 47.62 101 GLN A O 1
ATOM 783 N N . ASP A 1 102 ? 34.001 3.925 -13.028 1.00 48.91 102 ASP A N 1
ATOM 784 C CA . ASP A 1 102 ? 34.842 4.667 -12.078 1.00 48.91 102 ASP A CA 1
ATOM 785 C C . ASP A 1 102 ? 34.585 4.352 -10.584 1.00 48.91 102 ASP A C 1
ATOM 787 O O . ASP A 1 102 ? 34.908 5.170 -9.721 1.00 48.91 102 ASP A O 1
ATOM 791 N N . ASP A 1 103 ? 34.081 3.159 -10.230 1.00 46.16 103 ASP A N 1
ATOM 792 C CA . ASP A 1 103 ? 34.142 2.676 -8.835 1.00 46.16 103 ASP A CA 1
ATOM 793 C C . ASP A 1 103 ? 35.224 1.587 -8.648 1.00 46.16 103 ASP A C 1
ATOM 795 O O . ASP A 1 103 ? 34.990 0.409 -8.937 1.00 46.16 103 ASP A O 1
ATOM 799 N N . PRO A 1 104 ? 36.419 1.930 -8.124 1.00 51.66 104 PRO A N 1
ATOM 800 C CA . PRO A 1 104 ? 37.493 0.970 -7.875 1.00 51.66 104 PRO A CA 1
ATOM 801 C C . PRO A 1 104 ? 37.208 0.010 -6.705 1.00 51.66 104 PRO A C 1
ATOM 803 O O . PRO A 1 104 ? 38.066 -0.817 -6.387 1.00 51.66 104 PRO A O 1
ATOM 806 N N . SER A 1 105 ? 36.054 0.113 -6.033 1.00 48.75 105 SER A N 1
ATOM 807 C CA . SER A 1 105 ? 35.727 -0.697 -4.856 1.00 48.75 105 SER A CA 1
ATOM 808 C C . SER A 1 105 ? 34.787 -1.880 -5.107 1.00 48.75 105 SER A C 1
ATOM 810 O O . SER A 1 105 ? 34.575 -2.669 -4.184 1.00 48.75 105 SER A O 1
ATOM 812 N N . ASN A 1 106 ? 34.325 -2.097 -6.345 1.00 45.41 106 ASN A N 1
ATOM 813 C CA . ASN A 1 106 ? 33.551 -3.288 -6.700 1.00 45.41 106 ASN A CA 1
ATOM 814 C C . ASN A 1 106 ? 34.347 -4.205 -7.651 1.00 45.41 106 ASN A C 1
ATOM 816 O O . ASN A 1 106 ? 34.366 -3.961 -8.860 1.00 45.41 106 ASN A O 1
ATOM 820 N N . PRO A 1 107 ? 35.048 -5.248 -7.157 1.00 46.62 107 PRO A N 1
ATOM 821 C CA . PRO A 1 107 ? 35.649 -6.227 -8.050 1.00 46.62 107 PRO A CA 1
ATOM 822 C C . PRO A 1 107 ? 34.516 -6.880 -8.844 1.00 46.62 107 PRO A C 1
ATOM 824 O O . PRO A 1 107 ? 33.583 -7.421 -8.253 1.00 46.62 107 PRO A O 1
ATOM 827 N N . SER A 1 108 ? 34.584 -6.801 -10.175 1.00 48.97 108 SER A N 1
ATOM 828 C CA . SER A 1 108 ? 33.624 -7.455 -11.061 1.00 48.97 108 SER A CA 1
ATOM 829 C C . SER A 1 108 ? 33.418 -8.896 -10.600 1.00 48.97 108 SER A C 1
ATOM 831 O O . SER A 1 108 ? 34.386 -9.654 -10.491 1.00 48.97 108 SER A O 1
ATOM 833 N N . ASN A 1 109 ? 32.169 -9.260 -10.303 1.00 52.09 109 ASN A N 1
ATOM 834 C CA . ASN A 1 109 ? 31.812 -10.650 -10.056 1.00 52.09 109 ASN A CA 1
ATOM 835 C C . ASN A 1 109 ? 32.301 -11.451 -11.281 1.00 52.09 109 ASN A C 1
ATOM 837 O O . ASN A 1 109 ? 32.023 -11.017 -12.405 1.00 52.09 109 ASN A O 1
ATOM 841 N N . PRO A 1 110 ? 33.100 -12.524 -11.122 1.00 52.69 110 PRO A N 1
ATOM 842 C CA . PRO A 1 110 ? 33.534 -13.313 -12.266 1.00 52.69 110 PRO A CA 1
ATOM 843 C C . PRO A 1 110 ? 32.287 -13.752 -13.032 1.00 52.69 110 PRO A C 1
ATOM 845 O O . PRO A 1 110 ? 31.352 -14.260 -12.419 1.00 52.69 110 PRO A O 1
ATOM 848 N N . GLY A 1 111 ? 32.257 -13.466 -14.338 1.00 50.06 111 GLY A N 1
ATOM 849 C CA . GLY A 1 111 ? 31.106 -13.768 -15.185 1.00 50.06 111 GLY A CA 1
ATOM 850 C C . GLY A 1 111 ? 30.683 -15.223 -15.020 1.00 50.06 111 GLY A C 1
ATOM 851 O O . GLY A 1 111 ? 31.547 -16.101 -14.903 1.00 50.06 111 GLY A O 1
ATOM 852 N N . ASP A 1 112 ? 29.371 -15.451 -14.969 1.00 52.31 112 ASP A N 1
ATOM 853 C CA . ASP A 1 112 ? 28.813 -16.796 -14.886 1.00 52.31 112 ASP A CA 1
ATOM 854 C C . ASP A 1 112 ? 29.384 -17.674 -16.015 1.00 52.31 112 ASP A C 1
ATOM 856 O O . ASP A 1 112 ? 29.581 -17.191 -17.136 1.00 52.31 112 ASP A O 1
ATOM 860 N N . PRO A 1 113 ? 29.714 -18.947 -15.734 1.00 58.53 113 PRO A N 1
ATOM 861 C CA . PRO A 1 113 ? 30.172 -19.869 -16.763 1.00 58.53 113 PRO A CA 1
ATOM 862 C C . PRO A 1 113 ? 29.104 -20.017 -17.854 1.00 58.53 113 PRO A C 1
ATOM 864 O O . PRO A 1 113 ? 27.918 -20.075 -17.539 1.00 58.53 113 PRO A O 1
ATOM 867 N N . ASP A 1 114 ? 29.535 -20.103 -19.119 1.00 58.28 114 ASP A N 1
ATOM 868 C CA . ASP A 1 114 ? 28.641 -20.278 -20.271 1.00 58.28 114 ASP A CA 1
ATOM 869 C C . ASP A 1 114 ? 27.628 -21.410 -20.026 1.00 58.28 114 ASP A C 1
ATOM 871 O O . ASP A 1 114 ? 28.005 -22.522 -19.630 1.00 58.28 114 ASP A O 1
ATOM 875 N N . ASP A 1 115 ? 26.351 -21.124 -20.293 1.00 55.59 115 ASP A N 1
ATOM 876 C CA . ASP A 1 115 ? 25.258 -22.080 -20.133 1.00 55.59 115 ASP A CA 1
ATOM 877 C C . ASP A 1 115 ? 25.531 -23.372 -20.930 1.00 55.59 115 ASP A C 1
ATOM 879 O O . ASP A 1 115 ? 25.921 -23.323 -22.106 1.00 55.59 115 ASP A O 1
ATOM 883 N N . PRO A 1 116 ? 25.321 -24.560 -20.333 1.00 59.47 116 PRO A N 1
ATOM 884 C CA . PRO A 1 116 ? 25.440 -25.815 -21.058 1.00 59.47 116 PRO A CA 1
ATOM 885 C C . PRO A 1 116 ? 24.420 -25.867 -22.205 1.00 59.47 116 PRO A C 1
ATOM 887 O O . PRO A 1 116 ? 23.265 -25.483 -22.044 1.00 59.47 116 PRO A O 1
ATOM 890 N N . TRP A 1 117 ? 24.859 -26.368 -23.366 1.00 51.09 117 TRP A N 1
ATOM 891 C CA . TRP A 1 117 ? 24.050 -26.494 -24.584 1.00 51.09 117 TRP A CA 1
ATOM 892 C C . TRP A 1 117 ? 22.644 -27.042 -24.298 1.00 51.09 117 TRP A C 1
ATOM 894 O O . TRP A 1 117 ? 22.492 -28.127 -23.733 1.00 51.09 117 TRP A O 1
ATOM 904 N N . ASN A 1 118 ? 21.633 -26.283 -24.725 1.00 56.25 118 ASN A N 1
ATOM 905 C CA . ASN A 1 118 ? 20.223 -26.601 -24.535 1.00 56.25 118 ASN A CA 1
ATOM 906 C C . ASN A 1 118 ? 19.867 -27.912 -25.277 1.00 56.25 118 ASN A C 1
ATOM 908 O O . ASN A 1 118 ? 20.189 -28.023 -26.464 1.00 56.25 118 ASN A O 1
ATOM 912 N N . PRO A 1 119 ? 19.245 -28.913 -24.628 1.00 62.62 119 PRO A N 1
ATOM 913 C CA . PRO A 1 119 ? 18.725 -30.087 -25.325 1.00 62.62 119 PRO A CA 1
ATOM 914 C C . PRO A 1 119 ? 17.637 -29.693 -26.338 1.00 62.62 119 PRO A C 1
ATOM 916 O O . PRO A 1 119 ? 16.907 -28.727 -26.120 1.00 62.62 119 PRO A O 1
ATOM 919 N N . ASP A 1 120 ? 17.545 -30.441 -27.444 1.00 63.66 120 ASP A N 1
ATOM 920 C CA . ASP A 1 120 ? 16.565 -30.201 -28.511 1.00 63.66 120 ASP A CA 1
ATOM 921 C C . ASP A 1 120 ? 15.128 -30.123 -27.967 1.00 63.66 120 ASP A C 1
ATOM 923 O O . ASP A 1 120 ? 14.714 -30.922 -27.120 1.00 63.66 120 ASP A O 1
ATOM 927 N N . ASP A 1 121 ? 14.378 -29.156 -28.495 1.00 62.28 121 ASP A N 1
ATOM 928 C CA . ASP A 1 121 ? 13.017 -28.819 -28.083 1.00 62.28 121 ASP A CA 1
ATOM 929 C C . ASP A 1 121 ? 12.079 -30.033 -28.259 1.00 62.28 121 ASP A C 1
ATOM 931 O O . ASP A 1 121 ? 11.986 -30.584 -29.367 1.00 62.28 121 ASP A O 1
ATOM 935 N N . PRO A 1 122 ? 11.393 -30.510 -27.202 1.00 65.88 122 PRO A N 1
ATOM 936 C CA . PRO A 1 122 ? 10.412 -31.571 -27.352 1.00 65.88 122 PRO A CA 1
ATOM 937 C C . PRO A 1 122 ? 9.306 -31.119 -28.309 1.00 65.88 122 PRO A C 1
ATOM 939 O O . PRO A 1 122 ? 8.727 -30.046 -28.172 1.00 65.88 122 PRO A O 1
ATOM 942 N N . SER A 1 123 ? 8.990 -31.967 -29.289 1.00 66.88 123 SER A N 1
ATOM 943 C CA . SER A 1 123 ? 7.922 -31.718 -30.258 1.00 66.88 123 SER A CA 1
ATOM 944 C C . SER A 1 123 ? 6.619 -31.315 -29.563 1.00 66.88 123 SER A C 1
ATOM 946 O O . SER A 1 123 ? 6.175 -32.010 -28.645 1.00 66.88 123 SER A O 1
ATOM 948 N N . ASN A 1 124 ? 6.017 -30.225 -30.042 1.00 64.19 124 ASN A N 1
ATOM 949 C CA . ASN A 1 124 ? 4.817 -29.619 -29.472 1.00 64.19 124 ASN A CA 1
ATOM 950 C C . ASN A 1 124 ? 3.707 -30.666 -29.231 1.00 64.19 124 ASN A C 1
ATOM 952 O O . ASN A 1 124 ? 3.392 -31.433 -30.152 1.00 64.19 124 ASN A O 1
ATOM 956 N N . PRO A 1 125 ? 3.093 -30.710 -28.035 1.00 67.81 125 PRO A N 1
ATOM 957 C CA . PRO A 1 125 ? 1.917 -31.538 -27.807 1.00 67.81 125 PRO A CA 1
ATOM 958 C C . PRO A 1 125 ? 0.786 -31.101 -28.748 1.00 67.81 125 PRO A C 1
ATOM 960 O O . PRO A 1 125 ? 0.649 -29.923 -29.075 1.00 67.81 125 PRO A O 1
ATOM 963 N N . SER A 1 126 ? -0.002 -32.066 -29.227 1.00 69.12 126 SER A N 1
ATOM 964 C CA . SER A 1 126 ? -1.169 -31.778 -30.067 1.00 69.12 126 SER A CA 1
ATOM 965 C C . SER A 1 126 ? -2.168 -30.898 -29.316 1.00 69.12 126 SER A C 1
ATOM 967 O O . SER A 1 126 ? -2.329 -31.059 -28.105 1.00 69.12 126 SER A O 1
ATOM 969 N N . ASP A 1 127 ? -2.829 -29.998 -30.046 1.00 72.19 127 ASP A N 1
ATOM 970 C CA . ASP A 1 127 ? -3.841 -29.099 -29.489 1.00 72.19 127 ASP A CA 1
ATOM 971 C C . ASP A 1 127 ? -4.905 -29.909 -28.724 1.00 72.19 127 ASP A C 1
ATOM 973 O O . ASP A 1 127 ? -5.396 -30.918 -29.255 1.00 72.19 127 ASP A O 1
ATOM 977 N N . PRO A 1 128 ? -5.256 -29.522 -27.485 1.00 70.50 128 PRO A N 1
ATOM 978 C CA . PRO A 1 128 ? -6.390 -30.108 -26.787 1.00 70.50 128 PRO A CA 1
ATOM 979 C C . PRO A 1 128 ? -7.646 -29.945 -27.647 1.00 70.50 128 PRO A C 1
ATOM 981 O O . PRO A 1 128 ? -7.868 -28.886 -28.229 1.00 70.50 128 PRO A O 1
ATOM 984 N N . GLY A 1 129 ? -8.471 -30.991 -27.736 1.00 71.31 129 GLY A N 1
ATOM 985 C CA . GLY A 1 129 ? -9.784 -30.863 -28.369 1.00 71.31 129 GLY A CA 1
ATOM 986 C C . GLY A 1 129 ? -10.618 -29.785 -27.672 1.00 71.31 129 GLY A C 1
ATOM 987 O O . GLY A 1 129 ? -10.448 -29.559 -26.471 1.00 71.31 129 GLY A O 1
ATOM 988 N N . ASP A 1 130 ? -11.506 -29.133 -28.425 1.00 74.62 130 ASP A N 1
ATOM 989 C CA . ASP A 1 130 ? -12.427 -28.148 -27.862 1.00 74.62 130 ASP A CA 1
ATOM 990 C C . ASP A 1 130 ? -13.210 -28.762 -26.685 1.00 74.62 130 ASP A C 1
ATOM 992 O O . ASP A 1 130 ? -13.666 -29.908 -26.782 1.00 74.62 130 ASP A O 1
ATOM 996 N N . PRO A 1 131 ? -13.351 -28.037 -25.562 1.00 75.44 131 PRO A N 1
ATOM 997 C CA . PRO A 1 131 ? -14.163 -28.495 -24.448 1.00 75.44 131 PRO A CA 1
ATOM 998 C C . PRO A 1 131 ? -15.622 -28.648 -24.892 1.00 75.44 131 PRO A C 1
ATOM 1000 O O . PRO A 1 131 ? -16.152 -27.794 -25.601 1.00 75.44 131 PRO A O 1
ATOM 1003 N N . ASP A 1 132 ? -16.272 -29.726 -24.449 1.00 78.12 132 ASP A N 1
ATOM 1004 C CA . ASP A 1 132 ? -17.707 -29.917 -24.663 1.00 78.12 132 ASP A CA 1
ATOM 1005 C C . ASP A 1 132 ? -18.499 -28.731 -24.085 1.00 78.12 132 ASP A C 1
ATOM 1007 O O . ASP A 1 132 ? -18.170 -28.211 -23.011 1.00 78.12 132 ASP A O 1
ATOM 1011 N N . ASP A 1 133 ? -19.565 -28.325 -24.782 1.00 76.69 133 ASP A N 1
ATOM 1012 C CA . ASP A 1 133 ? -20.458 -27.268 -24.310 1.00 76.69 133 ASP A CA 1
ATOM 1013 C C . ASP A 1 133 ? -20.997 -27.610 -22.906 1.00 76.69 133 ASP A C 1
ATOM 1015 O O . ASP A 1 133 ? -21.451 -28.738 -22.663 1.00 76.69 133 ASP A O 1
ATOM 1019 N N . PRO A 1 134 ? -20.980 -26.655 -21.958 1.00 73.94 134 PRO A N 1
ATOM 1020 C CA . PRO A 1 134 ? -21.486 -26.891 -20.617 1.00 73.94 134 PRO A CA 1
ATOM 1021 C C . PRO A 1 134 ? -22.978 -27.236 -20.666 1.00 73.94 134 PRO A C 1
ATOM 1023 O O . PRO A 1 134 ? -23.788 -26.515 -21.250 1.00 73.94 134 PRO A O 1
ATOM 1026 N N . TRP A 1 135 ? -23.346 -28.339 -20.010 1.00 68.81 135 TRP A N 1
ATOM 1027 C CA . TRP A 1 135 ? -24.743 -28.714 -19.812 1.00 68.81 135 TRP A CA 1
ATOM 1028 C C . TRP A 1 135 ? -25.479 -27.580 -19.097 1.00 68.81 135 TRP A C 1
ATOM 1030 O O . TRP A 1 135 ? -25.044 -27.109 -18.043 1.00 68.81 135 TRP A O 1
ATOM 1040 N N . ASN A 1 136 ? -26.594 -27.139 -19.678 1.00 73.06 136 ASN A N 1
ATOM 1041 C CA . ASN A 1 136 ? -27.424 -26.106 -19.077 1.00 73.06 136 ASN A CA 1
ATOM 1042 C C . ASN A 1 136 ? -28.021 -26.666 -17.770 1.00 73.06 136 ASN A C 1
ATOM 1044 O O . ASN A 1 136 ? -28.599 -27.755 -17.812 1.00 73.06 136 ASN A O 1
ATOM 1048 N N . PRO A 1 137 ? -27.869 -25.989 -16.619 1.00 74.94 137 PRO A N 1
ATOM 1049 C CA . PRO A 1 137 ? -28.430 -26.471 -15.364 1.00 74.94 137 PRO A CA 1
ATOM 1050 C C . PRO A 1 137 ? -29.958 -26.539 -15.453 1.00 74.94 137 PRO A C 1
ATOM 1052 O O . PRO A 1 137 ? -30.594 -25.635 -15.998 1.00 74.94 137 PRO A O 1
ATOM 1055 N N . ASP A 1 138 ? -30.533 -27.614 -14.913 1.00 76.25 138 ASP A N 1
ATOM 1056 C CA . ASP A 1 138 ? -31.982 -27.756 -14.781 1.00 76.25 138 ASP A CA 1
ATOM 1057 C C . ASP A 1 138 ? -32.556 -26.611 -13.931 1.00 76.25 138 ASP A C 1
ATOM 1059 O O . ASP A 1 138 ? -31.955 -26.183 -12.939 1.00 76.25 138 ASP A O 1
ATOM 1063 N N . ASP A 1 139 ? -33.729 -26.118 -14.329 1.00 74.62 139 ASP A N 1
ATOM 1064 C CA . ASP A 1 139 ? -34.429 -25.032 -13.644 1.00 74.62 139 ASP A CA 1
ATOM 1065 C C . ASP A 1 139 ? -34.767 -25.476 -12.204 1.00 74.62 139 ASP A C 1
ATOM 1067 O O . ASP A 1 139 ? -35.374 -26.542 -12.022 1.00 74.62 139 ASP A O 1
ATOM 1071 N N . PRO A 1 140 ? -34.367 -24.729 -11.157 1.00 73.75 140 PRO A N 1
ATOM 1072 C CA . PRO A 1 140 ? -34.616 -25.136 -9.784 1.00 73.75 140 PRO A CA 1
ATOM 1073 C C . PRO A 1 140 ? -36.119 -25.266 -9.529 1.00 73.75 140 PRO A C 1
ATOM 1075 O O . PRO A 1 140 ? -36.900 -24.339 -9.743 1.00 73.75 140 PRO A O 1
ATOM 1078 N N . SER A 1 141 ? -36.530 -26.431 -9.027 1.00 75.06 141 SER A N 1
ATOM 1079 C CA . SER A 1 141 ? -37.900 -26.656 -8.574 1.00 75.06 141 SER A CA 1
ATOM 1080 C C . SER A 1 141 ? -38.272 -25.635 -7.498 1.00 75.06 141 SER A C 1
ATOM 1082 O O . SER A 1 141 ? -37.513 -25.440 -6.545 1.00 75.06 141 SER A O 1
ATOM 1084 N N . ASN A 1 142 ? -39.447 -25.016 -7.637 1.00 73.50 142 ASN A N 1
ATOM 1085 C CA . ASN A 1 142 ? -39.953 -24.032 -6.683 1.00 73.50 142 ASN A CA 1
ATOM 1086 C C . ASN A 1 142 ? -39.964 -24.623 -5.255 1.00 73.50 142 ASN A C 1
ATOM 1088 O O . ASN A 1 142 ? -40.423 -25.759 -5.083 1.00 73.50 142 ASN A O 1
ATOM 1092 N N . PRO A 1 143 ? -39.474 -23.896 -4.233 1.00 73.62 143 PRO A N 1
ATOM 1093 C CA . PRO A 1 143 ? -39.527 -24.368 -2.856 1.00 73.62 143 PRO A CA 1
ATOM 1094 C C . PRO A 1 143 ? -40.981 -24.609 -2.437 1.00 73.62 143 PRO A C 1
ATOM 1096 O O . PRO A 1 143 ? -41.884 -23.862 -2.811 1.00 73.62 143 PRO A O 1
ATOM 1099 N N . SER A 1 144 ? -41.208 -25.687 -1.685 1.00 73.00 144 SER A N 1
ATOM 1100 C CA . SER A 1 144 ? -42.515 -25.961 -1.082 1.00 73.00 144 SER A CA 1
ATOM 1101 C C . SER A 1 144 ? -42.851 -24.877 -0.055 1.00 73.00 144 SER A C 1
ATOM 1103 O O . SER A 1 144 ? -41.948 -24.399 0.635 1.00 73.00 144 SER A O 1
ATOM 1105 N N . ASP A 1 145 ? -44.129 -24.496 0.039 1.00 75.12 145 ASP A N 1
ATOM 1106 C CA . ASP A 1 145 ? -44.587 -23.515 1.027 1.00 75.12 145 ASP A CA 1
ATOM 1107 C C . ASP A 1 145 ? -44.194 -23.954 2.451 1.00 75.12 145 ASP A C 1
ATOM 1109 O O . ASP A 1 145 ? -44.286 -25.148 2.769 1.00 75.12 145 ASP A O 1
ATOM 1113 N N . PRO A 1 146 ? -43.750 -23.024 3.319 1.00 73.94 146 PRO A N 1
ATOM 1114 C CA . PRO A 1 146 ? -43.510 -23.325 4.724 1.00 73.94 146 PRO A CA 1
ATOM 1115 C C . PRO A 1 146 ? -44.793 -23.855 5.369 1.00 73.94 146 PRO A C 1
ATOM 1117 O O . PRO A 1 146 ? -45.872 -23.315 5.135 1.00 73.94 146 PRO A O 1
ATOM 1120 N N . GLY A 1 147 ? -44.676 -24.903 6.187 1.00 72.44 147 GLY A N 1
ATOM 1121 C CA . GLY A 1 147 ? -45.794 -25.357 7.014 1.00 72.44 147 GLY A CA 1
ATOM 1122 C C . GLY A 1 147 ? -46.248 -24.257 7.978 1.00 72.44 147 GLY A C 1
ATOM 1123 O O . GLY A 1 147 ? -45.436 -23.425 8.392 1.00 72.44 147 GLY A O 1
ATOM 1124 N N . ASP A 1 148 ? -47.535 -24.259 8.324 1.00 73.56 148 ASP A N 1
ATOM 1125 C CA . ASP A 1 148 ? -48.086 -23.323 9.303 1.00 73.56 148 ASP A CA 1
ATOM 1126 C C . ASP A 1 148 ? -47.363 -23.458 10.659 1.00 73.56 148 ASP A C 1
ATOM 1128 O O . ASP A 1 148 ? -47.021 -24.574 11.065 1.00 73.56 148 ASP A O 1
ATOM 1132 N N . PRO A 1 149 ? -47.101 -22.342 11.362 1.00 73.00 149 PRO A N 1
ATOM 1133 C CA . PRO A 1 149 ? -46.482 -22.375 12.680 1.00 73.00 149 PRO A CA 1
ATOM 1134 C C . PRO A 1 149 ? -47.390 -23.071 13.703 1.00 73.00 149 PRO A C 1
ATOM 1136 O O . PRO A 1 149 ? -48.607 -22.898 13.679 1.00 73.00 149 PRO A O 1
ATOM 1139 N N . ASP A 1 150 ? -46.782 -23.819 14.627 1.00 74.31 150 ASP A N 1
ATOM 1140 C CA . ASP A 1 150 ? -47.492 -24.436 15.750 1.00 74.31 150 ASP A CA 1
ATOM 1141 C C . ASP A 1 150 ? -48.149 -23.372 16.652 1.00 74.31 150 ASP A C 1
ATOM 1143 O O . ASP A 1 150 ? -47.586 -22.295 16.884 1.00 74.31 150 ASP A O 1
ATOM 1147 N N . ASP A 1 151 ? -49.327 -23.694 17.196 1.00 72.44 151 ASP A N 1
ATOM 1148 C CA . ASP A 1 151 ? -50.055 -22.814 18.113 1.00 72.44 151 ASP A CA 1
ATOM 1149 C C . ASP A 1 151 ? -49.233 -22.523 19.389 1.00 72.44 151 ASP A C 1
ATOM 1151 O O . ASP A 1 151 ? -48.622 -23.430 19.971 1.00 72.44 151 ASP A O 1
ATOM 1155 N N . PRO A 1 152 ? -49.219 -21.269 19.878 1.00 68.94 152 PRO A N 1
ATOM 1156 C CA . PRO A 1 152 ? -48.477 -20.909 21.077 1.00 68.94 152 PRO A CA 1
ATOM 1157 C C . PRO A 1 152 ? -49.055 -21.592 22.324 1.00 68.94 152 PRO A C 1
ATOM 1159 O O . PRO A 1 152 ? -50.266 -21.616 22.547 1.00 68.94 152 PRO A O 1
ATOM 1162 N N . TRP A 1 153 ? -48.165 -22.111 23.174 1.00 57.62 153 TRP A N 1
ATOM 1163 C CA . TRP A 1 153 ? -48.528 -22.693 24.466 1.00 57.62 153 TRP A CA 1
ATOM 1164 C C . TRP A 1 153 ? -49.180 -21.646 25.375 1.00 57.62 153 TRP A C 1
ATOM 1166 O O . TRP A 1 153 ? -48.658 -20.543 25.549 1.00 57.62 153 TRP A O 1
ATOM 1176 N N . ASN A 1 154 ? -50.314 -22.009 25.973 1.00 63.31 154 ASN A N 1
ATOM 1177 C CA . ASN A 1 154 ? -51.024 -21.159 26.922 1.00 63.31 154 ASN A CA 1
ATOM 1178 C C . ASN A 1 154 ? -50.276 -21.168 28.274 1.00 63.31 154 ASN A C 1
ATOM 1180 O O . ASN A 1 154 ? -49.914 -22.254 28.732 1.00 63.31 154 ASN A O 1
ATOM 1184 N N . PRO A 1 155 ? -50.020 -20.013 28.913 1.00 66.31 155 PRO A N 1
ATOM 1185 C CA . PRO A 1 155 ? -49.381 -19.977 30.225 1.00 66.31 155 PRO A CA 1
ATOM 1186 C C . PRO A 1 155 ? -50.285 -20.598 31.301 1.00 66.31 155 PRO A C 1
ATOM 1188 O O . PRO A 1 155 ? -51.506 -20.441 31.256 1.00 66.31 155 PRO A O 1
ATOM 1191 N N . ASP A 1 156 ? -49.672 -21.290 32.264 1.00 65.19 156 ASP A N 1
ATOM 1192 C CA . ASP A 1 156 ? -50.365 -21.848 33.427 1.00 65.19 156 ASP A CA 1
ATOM 1193 C C . ASP A 1 156 ? -50.981 -20.739 34.304 1.00 65.19 156 ASP A C 1
ATOM 1195 O O . ASP A 1 156 ? -50.422 -19.648 34.454 1.00 65.19 156 ASP A O 1
ATOM 1199 N N . ASP A 1 157 ? -52.150 -21.041 34.875 1.00 58.62 157 ASP A N 1
ATOM 1200 C CA . ASP A 1 157 ? -52.959 -20.148 35.716 1.00 58.62 157 ASP A CA 1
ATOM 1201 C C . ASP A 1 157 ? -52.185 -19.759 36.997 1.00 58.62 157 ASP A C 1
ATOM 1203 O O . ASP A 1 157 ? -51.588 -20.638 37.632 1.00 58.62 157 ASP A O 1
ATOM 1207 N N . PRO A 1 158 ? -52.139 -18.475 37.407 1.00 60.09 158 PRO A N 1
ATOM 1208 C CA . PRO A 1 158 ? -51.429 -18.083 38.617 1.00 60.09 158 PRO A CA 1
ATOM 1209 C C . PRO A 1 158 ? -52.076 -18.692 39.865 1.00 60.09 158 PRO A C 1
ATOM 1211 O O . PRO A 1 158 ? -53.293 -18.670 40.040 1.00 60.09 158 PRO A O 1
ATOM 1214 N N . SER A 1 159 ? -51.233 -19.195 40.763 1.00 58.50 159 SER A N 1
ATOM 1215 C CA . SER A 1 159 ? -51.634 -19.697 42.076 1.00 58.50 159 SER A CA 1
ATOM 1216 C C . SER A 1 159 ? -52.364 -18.619 42.894 1.00 58.50 159 SER A C 1
ATOM 1218 O O . SER A 1 159 ? -51.927 -17.467 42.933 1.00 58.50 159 SER A O 1
ATOM 1220 N N . ASP A 1 160 ? -53.442 -19.021 43.571 1.00 56.53 160 ASP A N 1
ATOM 1221 C CA . ASP A 1 160 ? -54.273 -18.190 44.458 1.00 56.53 160 ASP A CA 1
ATOM 1222 C C . ASP A 1 160 ? -53.423 -17.546 45.585 1.00 56.53 160 ASP A C 1
ATOM 1224 O O . ASP A 1 160 ? -52.505 -18.202 46.095 1.00 56.53 160 ASP A O 1
ATOM 1228 N N . PRO A 1 161 ? -53.667 -16.283 45.993 1.00 56.94 161 PRO A N 1
ATOM 1229 C CA . PRO A 1 161 ? -52.864 -15.632 47.020 1.00 56.94 161 PRO A CA 1
ATOM 1230 C C . PRO A 1 161 ? -53.138 -16.236 48.403 1.00 56.94 161 PRO A C 1
ATOM 1232 O O . PRO A 1 161 ? -54.283 -16.473 48.782 1.00 56.94 161 PRO A O 1
ATOM 1235 N N . GLU A 1 162 ? -52.071 -16.457 49.173 1.00 55.03 162 GLU A N 1
ATOM 1236 C CA . GLU A 1 162 ? -52.160 -16.987 50.535 1.00 55.03 162 GLU A CA 1
ATOM 1237 C C . GLU A 1 162 ? -52.941 -16.044 51.474 1.00 55.03 162 GLU A C 1
ATOM 1239 O O . GLU A 1 162 ? -52.789 -14.820 51.449 1.00 55.03 162 GLU A O 1
ATOM 1244 N N . ASP A 1 163 ? -53.786 -16.655 52.307 1.00 52.22 163 ASP A N 1
ATOM 1245 C CA . ASP A 1 163 ? -54.700 -16.036 53.272 1.00 52.22 163 ASP A CA 1
ATOM 1246 C C . ASP A 1 163 ? -53.926 -15.240 54.359 1.00 52.22 163 ASP A C 1
ATOM 1248 O O . ASP A 1 163 ? -52.970 -15.775 54.933 1.00 52.22 163 ASP A O 1
ATOM 1252 N N . PRO A 1 164 ? -54.295 -13.989 54.726 1.00 50.69 164 PRO A N 1
ATOM 1253 C CA . PRO A 1 164 ? -53.501 -13.149 55.635 1.00 50.69 164 PRO A CA 1
ATOM 1254 C C . PRO A 1 164 ? -53.506 -13.592 57.109 1.00 50.69 164 PRO A C 1
ATOM 1256 O O . PRO A 1 164 ? -53.005 -12.864 57.969 1.00 50.69 164 PRO A O 1
ATOM 1259 N N . CYS A 1 165 ? -54.102 -14.739 57.434 1.00 49.03 165 CYS A N 1
ATOM 1260 C CA . CYS A 1 165 ? -54.374 -15.159 58.808 1.00 49.03 165 CYS A CA 1
ATOM 1261 C C . CYS A 1 165 ? -53.487 -16.292 59.343 1.00 49.03 165 CYS A C 1
ATOM 1263 O O . CYS A 1 165 ? -53.746 -16.744 60.455 1.00 49.03 165 CYS A O 1
ATOM 1265 N N . ASP A 1 166 ? -52.431 -16.716 58.639 1.00 44.94 166 ASP A N 1
ATOM 1266 C CA . ASP A 1 166 ? -51.552 -17.795 59.142 1.00 44.94 166 ASP A CA 1
ATOM 1267 C C . ASP A 1 166 ? -50.277 -17.303 59.850 1.00 44.94 166 ASP A C 1
ATOM 1269 O O . ASP A 1 166 ? -49.415 -18.067 60.286 1.00 44.94 166 ASP A O 1
ATOM 1273 N N . GLY A 1 167 ? -50.163 -15.991 60.033 1.00 50.38 167 GLY A N 1
ATOM 1274 C CA . GLY A 1 167 ? -49.121 -15.395 60.847 1.00 50.38 167 GLY A CA 1
ATOM 1275 C C . GLY A 1 167 ? -49.734 -14.704 62.042 1.00 50.38 167 GLY A C 1
ATOM 1276 O O . GLY A 1 167 ? -49.988 -13.513 61.935 1.00 50.38 167 GLY A O 1
ATOM 1277 N N . LEU A 1 168 ? -49.966 -15.421 63.151 1.00 41.81 168 LEU A N 1
ATOM 1278 C CA . LEU A 1 168 ? -49.681 -14.958 64.519 1.00 41.81 168 LEU A CA 1
ATOM 1279 C C . LEU A 1 168 ? -50.204 -15.926 65.609 1.00 41.81 168 LEU A C 1
ATOM 1281 O O . LEU A 1 168 ? -51.353 -16.354 65.611 1.00 41.81 168 LEU A O 1
ATOM 1285 N N . PHE A 1 169 ? -49.340 -16.117 66.613 1.00 40.78 169 PHE A N 1
ATOM 1286 C CA . PHE A 1 169 ? -49.582 -16.576 67.991 1.00 40.78 169 PHE A CA 1
ATOM 1287 C C . PHE A 1 169 ? -49.379 -18.054 68.381 1.00 40.78 169 PHE A C 1
ATOM 1289 O O . PHE A 1 169 ? -50.310 -18.775 68.730 1.00 40.78 169 PHE A O 1
ATOM 1296 N N . TYR A 1 170 ? -48.118 -18.373 68.709 1.00 43.03 170 TYR A N 1
ATOM 1297 C CA . TYR A 1 170 ? -47.832 -18.648 70.124 1.00 43.03 170 TYR A CA 1
ATOM 1298 C C . TYR A 1 170 ? -47.841 -17.319 70.897 1.00 43.03 170 TYR A C 1
ATOM 1300 O O . TYR A 1 170 ? -46.948 -16.495 70.731 1.00 43.03 170 TYR A O 1
ATOM 1308 N N . GLY A 1 171 ? -48.827 -17.132 71.776 1.00 40.12 171 GLY A N 1
ATOM 1309 C CA . GLY A 1 171 ? -48.655 -16.294 72.966 1.00 40.12 171 GLY A CA 1
ATOM 1310 C C . GLY A 1 171 ? -49.392 -14.954 73.033 1.00 40.12 171 GLY A C 1
ATOM 1311 O O . GLY A 1 171 ? -48.776 -13.915 72.874 1.00 40.12 171 GLY A O 1
ATOM 1312 N N . ARG A 1 172 ? -50.632 -15.006 73.538 1.00 43.94 172 ARG A N 1
ATOM 1313 C CA . ARG A 1 172 ? -51.176 -14.063 74.538 1.00 43.94 172 ARG A CA 1
ATOM 1314 C C . ARG A 1 172 ? -51.672 -12.672 74.057 1.00 43.94 172 ARG A C 1
ATOM 1316 O O . ARG A 1 172 ? -50.900 -11.778 73.757 1.00 43.94 172 ARG A O 1
ATOM 1323 N N . ILE A 1 173 ? -52.980 -12.498 74.307 1.00 42.19 173 ILE A N 1
ATOM 1324 C CA . ILE A 1 173 ? -53.796 -11.277 74.486 1.00 42.19 173 ILE A CA 1
ATOM 1325 C C . ILE A 1 173 ? -54.221 -10.538 73.211 1.00 42.19 173 ILE A C 1
ATOM 1327 O O . ILE A 1 173 ? -53.460 -9.784 72.622 1.00 42.19 173 ILE A O 1
ATOM 1331 N N . GLY A 1 174 ? -55.533 -10.613 72.967 1.00 44.47 174 GLY A N 1
ATOM 1332 C CA . GLY A 1 174 ? -56.328 -9.408 72.754 1.00 44.47 174 GLY A CA 1
ATOM 1333 C C . GLY A 1 174 ? -56.927 -9.247 71.370 1.00 44.47 174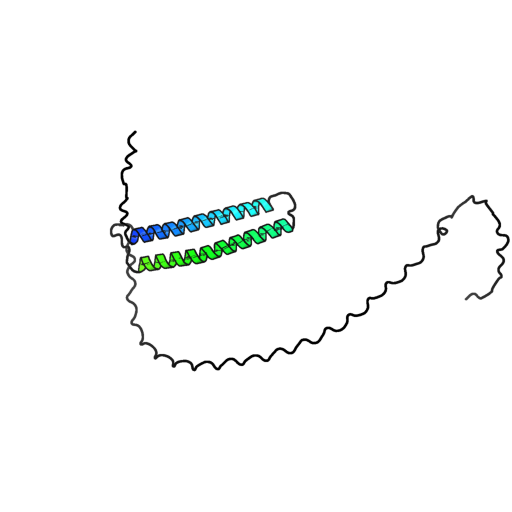 GLY A C 1
ATOM 1334 O O . GLY A 1 174 ? -56.463 -8.398 70.633 1.00 44.47 174 GLY A O 1
ATOM 1335 N N . CYS A 1 175 ? -58.028 -9.947 71.096 1.00 43.66 175 CYS A N 1
ATOM 1336 C CA . CYS A 1 175 ? -59.097 -9.403 70.257 1.00 43.66 175 CYS A CA 1
ATOM 1337 C C . CYS A 1 175 ? -60.440 -9.774 70.894 1.00 43.66 175 CYS A C 1
ATOM 1339 O O . CYS A 1 175 ? -61.031 -10.810 70.605 1.00 43.66 175 CYS A O 1
ATOM 1341 N N . CYS A 1 176 ? -60.895 -8.921 71.813 1.00 39.56 176 CYS A N 1
ATOM 1342 C CA . CYS A 1 176 ? -62.316 -8.629 71.884 1.00 39.56 176 CYS A CA 1
ATOM 1343 C C . CYS A 1 176 ? -62.595 -7.658 70.740 1.00 39.56 176 CYS A C 1
ATOM 1345 O O . CYS A 1 176 ? -62.108 -6.538 70.793 1.00 39.56 176 CYS A O 1
ATOM 1347 N N . GLU A 1 177 ? -63.360 -8.092 69.750 1.00 40.25 177 GLU A N 1
ATOM 1348 C CA . GLU A 1 177 ? -64.477 -7.321 69.198 1.00 40.25 177 GLU A CA 1
ATOM 1349 C C . GLU A 1 177 ? -65.337 -8.302 68.404 1.00 40.25 177 GLU A C 1
ATOM 1351 O O . GLU A 1 177 ? -65.262 -8.448 67.188 1.00 40.25 177 GLU A O 1
ATOM 1356 N N . CYS A 1 178 ? -66.114 -9.065 69.172 1.00 34.47 178 CYS A N 1
ATOM 1357 C CA . CYS A 1 178 ? -67.233 -9.831 68.666 1.00 34.47 178 CYS A CA 1
ATOM 1358 C C . CYS A 1 178 ? -68.278 -8.846 68.126 1.00 34.47 178 CYS A C 1
ATOM 1360 O O . CYS A 1 178 ? -69.009 -8.240 68.908 1.00 34.47 178 CYS A O 1
ATOM 1362 N N . GLY A 1 179 ? -68.344 -8.704 66.807 1.00 37.88 179 GLY A N 1
ATOM 1363 C CA . GLY A 1 179 ? -69.586 -8.418 66.100 1.00 37.88 179 GLY A CA 1
ATOM 1364 C C . GLY A 1 179 ? -70.114 -9.734 65.536 1.00 37.88 179 GLY A C 1
ATOM 1365 O O . GLY A 1 179 ? -69.630 -10.181 64.505 1.00 37.88 179 GLY A O 1
ATOM 1366 N N . ASP A 1 180 ? -71.034 -10.358 66.273 1.00 46.09 180 ASP A N 1
ATOM 1367 C CA . ASP A 1 180 ? -72.000 -11.369 65.822 1.00 46.09 180 ASP A CA 1
ATOM 1368 C C . ASP A 1 180 ? -71.472 -12.600 65.051 1.00 46.09 180 ASP A C 1
ATOM 1370 O O . ASP A 1 180 ? -71.521 -12.669 63.828 1.00 46.09 180 ASP A O 1
ATOM 1374 N N . CYS A 1 181 ? -71.100 -13.654 65.789 1.00 45.66 181 CYS A N 1
ATOM 1375 C CA . CYS A 1 181 ? -70.994 -15.020 65.251 1.00 45.66 181 CYS A CA 1
ATOM 1376 C C . CYS A 1 181 ? -71.943 -15.979 65.992 1.00 45.66 181 CYS A C 1
ATOM 1378 O O . CYS A 1 181 ? -71.528 -17.018 66.507 1.00 45.66 181 CYS A O 1
ATOM 1380 N N . GLU A 1 182 ? -73.232 -15.642 66.049 1.00 45.56 182 GLU A N 1
ATOM 1381 C CA . GLU A 1 182 ? -74.297 -16.615 66.321 1.00 45.56 182 GLU A CA 1
ATOM 1382 C C . GLU A 1 182 ? -74.664 -17.365 65.028 1.00 45.56 182 GLU A C 1
ATOM 1384 O O . GLU A 1 182 ? -75.777 -17.209 64.552 1.00 45.56 182 GLU A O 1
ATOM 1389 N N . ASP A 1 183 ? -73.755 -18.149 64.424 1.00 50.66 183 ASP A N 1
ATOM 1390 C CA . ASP A 1 183 ? -74.198 -19.209 63.486 1.00 50.66 183 ASP A CA 1
ATOM 1391 C C . ASP A 1 183 ? -73.159 -20.262 63.052 1.00 50.66 183 ASP A C 1
ATOM 1393 O O . ASP A 1 183 ? -73.324 -20.924 62.029 1.00 50.66 183 ASP A O 1
ATOM 1397 N N . CYS A 1 184 ? -72.105 -20.535 63.828 1.00 42.53 184 CYS A N 1
ATOM 1398 C CA . CYS A 1 184 ? -71.242 -21.691 63.533 1.00 42.53 184 CYS A CA 1
ATOM 1399 C C . CYS A 1 184 ? -71.811 -22.988 64.128 1.00 42.53 184 CYS A C 1
ATOM 1401 O O . CYS A 1 184 ? -71.145 -23.731 64.851 1.00 42.53 184 CYS A O 1
ATOM 1403 N N . GLY A 1 185 ? -73.067 -23.289 63.800 1.00 42.03 185 GLY A N 1
ATOM 1404 C CA . GLY A 1 185 ? -73.458 -24.679 63.660 1.00 42.03 185 GLY A CA 1
ATOM 1405 C C . GLY A 1 185 ? -72.741 -25.227 62.431 1.00 42.03 185 GLY A C 1
ATOM 1406 O O . GLY A 1 185 ? -72.772 -24.598 61.388 1.00 42.03 185 GLY A O 1
ATOM 1407 N N . TRP A 1 186 ? -72.101 -26.388 62.528 1.00 41.53 186 TRP A N 1
ATOM 1408 C CA . TRP A 1 186 ? -72.352 -27.510 61.624 1.00 41.53 186 TRP A CA 1
ATOM 1409 C C . TRP A 1 186 ? -71.727 -28.787 62.185 1.00 41.53 186 TRP A C 1
ATOM 1411 O O . TRP A 1 186 ? -70.783 -28.805 62.970 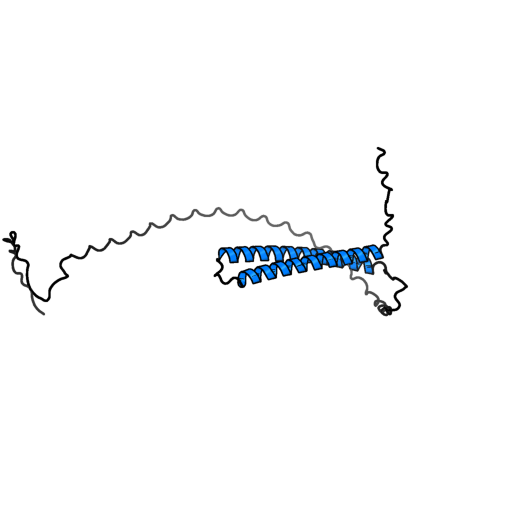1.00 41.53 186 TRP A O 1
ATOM 1421 N N . LYS A 1 187 ? -72.429 -29.868 61.873 1.00 38.25 187 LYS A N 1
ATOM 1422 C CA . LYS A 1 187 ? -72.474 -31.136 62.589 1.00 38.25 187 LYS A CA 1
ATOM 1423 C C . LYS A 1 187 ? -71.234 -32.005 62.383 1.00 38.25 187 LYS A C 1
ATOM 1425 O O . LYS A 1 187 ? -70.663 -32.083 61.302 1.00 38.25 187 LYS A O 1
ATOM 1430 N N . LYS A 1 188 ? -70.986 -32.810 63.418 1.00 47.22 188 LYS A N 1
ATOM 1431 C CA . LYS A 1 188 ? -70.209 -34.054 63.409 1.00 47.22 188 LYS A CA 1
ATOM 1432 C C . LYS A 1 188 ? -70.489 -34.946 62.183 1.00 47.22 188 LYS A C 1
ATOM 1434 O O . LYS A 1 188 ? -71.621 -35.385 61.986 1.00 47.22 188 LYS A O 1
ATOM 1439 N N . LYS A 1 189 ? -69.418 -35.352 61.502 1.00 40.81 189 LYS A N 1
ATOM 1440 C CA . LYS A 1 189 ? -69.174 -36.696 60.938 1.00 40.81 189 LYS A CA 1
ATOM 1441 C C . LYS A 1 189 ? -67.682 -36.972 61.202 1.00 40.81 189 LYS A C 1
ATOM 1443 O O . LYS A 1 189 ? -66.885 -36.084 60.964 1.00 40.81 189 LYS A O 1
ATOM 1448 N N . GLY A 1 190 ? -67.204 -38.057 61.809 1.00 37.66 190 GLY A N 1
ATOM 1449 C CA . GLY A 1 190 ? -67.684 -39.434 61.822 1.00 37.66 190 GLY A CA 1
ATOM 1450 C C . GLY A 1 190 ? -66.960 -40.214 60.719 1.00 37.66 190 GLY A C 1
ATOM 1451 O O . GLY A 1 190 ? -67.480 -40.258 59.612 1.00 37.66 190 GLY A O 1
ATOM 1452 N N . GLY A 1 191 ? -65.781 -40.779 61.007 1.00 35.22 191 GLY A N 1
ATOM 1453 C CA . GLY A 1 191 ? -65.020 -41.647 60.093 1.00 35.22 191 GLY A CA 1
ATOM 1454 C C . GLY A 1 191 ? -63.596 -41.906 60.598 1.00 35.22 191 GLY A C 1
ATOM 1455 O O . GLY A 1 191 ? -63.011 -41.041 61.232 1.00 35.22 191 GLY A O 1
ATOM 1456 N N . GLU A 1 192 ? -63.102 -43.124 60.418 1.00 40.66 192 GLU A N 1
ATOM 1457 C CA . GLU A 1 192 ? -62.298 -43.873 61.387 1.00 40.66 192 GLU A CA 1
ATOM 1458 C C . GLU A 1 192 ? -60.770 -43.750 61.279 1.00 40.66 192 GLU A C 1
ATOM 1460 O O . GLU A 1 192 ? -60.195 -43.360 60.270 1.00 40.66 192 GLU A O 1
ATOM 1465 N N . ARG A 1 193 ? -60.139 -44.126 62.395 1.00 41.00 193 ARG A N 1
ATOM 1466 C CA . ARG A 1 193 ? -58.704 -44.246 62.650 1.00 41.00 193 ARG A CA 1
ATOM 1467 C C . ARG A 1 193 ? -58.211 -45.623 62.171 1.00 41.00 193 ARG A C 1
ATOM 1469 O O . ARG A 1 193 ? -58.688 -46.637 62.679 1.00 41.00 193 ARG A O 1
ATOM 1476 N N . SER A 1 194 ? -57.230 -45.659 61.272 1.00 42.88 194 SER A N 1
ATOM 1477 C CA . SER A 1 194 ? -56.182 -46.692 61.157 1.00 42.88 194 SER A CA 1
ATOM 1478 C C . SER A 1 194 ? -54.986 -46.090 60.439 1.00 42.88 194 SER A C 1
ATOM 1480 O O . SER A 1 194 ? -55.221 -45.417 59.414 1.00 42.88 194 SER A O 1
#